Protein AF-A0A8S4A1E3-F1 (afdb_monomer)

Organism: NCBI:txid100452

Mean predicted aligned error: 13.06 Å

Structure (mmCIF, N/CA/C/O backbone):
data_AF-A0A8S4A1E3-F1
#
_entry.id   AF-A0A8S4A1E3-F1
#
loop_
_atom_site.group_PDB
_atom_site.id
_atom_site.type_symbol
_atom_site.label_atom_id
_atom_site.label_alt_id
_atom_site.label_comp_id
_atom_site.label_asym_id
_atom_site.label_entity_id
_atom_site.label_seq_id
_atom_site.pdbx_PDB_ins_code
_atom_site.Cartn_x
_atom_site.Cartn_y
_atom_site.Cartn_z
_atom_site.occupancy
_atom_site.B_iso_or_equiv
_atom_site.auth_seq_id
_atom_site.auth_comp_id
_atom_site.auth_asym_id
_atom_site.auth_atom_id
_atom_site.pdbx_PDB_model_num
ATOM 1 N N . ASN A 1 1 ? -24.330 -6.989 17.579 1.00 27.42 1 ASN A N 1
ATOM 2 C CA . ASN A 1 1 ? -23.248 -6.458 16.716 1.00 27.42 1 ASN A CA 1
ATOM 3 C C . ASN A 1 1 ? -23.816 -5.905 15.418 1.00 27.42 1 ASN A C 1
ATOM 5 O O . ASN A 1 1 ? -23.845 -6.611 14.420 1.00 27.42 1 ASN A O 1
ATOM 9 N N . PHE A 1 2 ? -24.288 -4.657 15.423 1.00 24.02 2 PHE A N 1
ATOM 10 C CA . PHE A 1 2 ? -24.652 -3.972 14.182 1.00 24.02 2 PHE A CA 1
ATOM 11 C C . PHE A 1 2 ? -23.397 -3.309 13.616 1.00 24.02 2 PHE A C 1
ATOM 13 O O . PHE A 1 2 ? -22.822 -2.428 14.246 1.00 24.02 2 PHE A O 1
ATOM 20 N N . THR A 1 3 ? -22.938 -3.750 12.446 1.00 27.70 3 THR A N 1
ATOM 21 C CA . THR A 1 3 ? -21.913 -3.027 11.687 1.00 27.70 3 THR A CA 1
ATOM 22 C C . THR A 1 3 ? -22.625 -2.013 10.808 1.00 27.70 3 THR A C 1
ATOM 24 O O . THR A 1 3 ? -23.015 -2.320 9.685 1.00 27.70 3 THR A O 1
ATOM 27 N N . ILE A 1 4 ? -22.815 -0.799 11.314 1.00 29.09 4 ILE A N 1
ATOM 28 C CA . ILE A 1 4 ? -23.314 0.292 10.482 1.00 29.09 4 ILE A CA 1
ATOM 29 C C . ILE A 1 4 ? -22.094 0.883 9.772 1.00 29.09 4 ILE A C 1
ATOM 31 O O . ILE A 1 4 ? -21.276 1.594 10.353 1.00 29.09 4 ILE A O 1
ATOM 35 N N . SER A 1 5 ? -21.929 0.523 8.502 1.00 27.59 5 SER A N 1
ATOM 36 C CA . SER A 1 5 ? -20.986 1.216 7.628 1.00 27.59 5 SER A CA 1
ATOM 37 C C . SER A 1 5 ? -21.655 2.507 7.178 1.00 27.59 5 SER A C 1
ATOM 39 O O . SER A 1 5 ? -22.486 2.482 6.275 1.00 27.59 5 SER A O 1
ATOM 41 N N . VAL A 1 6 ? -21.323 3.633 7.810 1.00 32.44 6 VAL A N 1
ATOM 42 C CA . VAL A 1 6 ? -21.725 4.942 7.285 1.00 32.44 6 VAL A CA 1
ATOM 43 C C . VAL A 1 6 ? -20.801 5.249 6.115 1.00 32.44 6 VAL A C 1
ATOM 45 O O . VAL A 1 6 ? -19.671 5.708 6.276 1.00 32.44 6 VAL A O 1
ATOM 48 N N . GLN A 1 7 ? -21.271 4.914 4.918 1.00 31.31 7 GLN A N 1
ATOM 49 C CA . GLN A 1 7 ? -20.749 5.481 3.688 1.00 31.31 7 GLN A CA 1
ATOM 50 C C . GLN A 1 7 ? -21.467 6.820 3.530 1.00 31.31 7 GLN A C 1
ATOM 52 O O . GLN A 1 7 ? -22.658 6.850 3.226 1.00 31.31 7 GLN A O 1
ATOM 57 N N . ILE A 1 8 ? -20.783 7.930 3.820 1.00 34.84 8 ILE A N 1
ATOM 58 C CA . ILE A 1 8 ? -21.329 9.258 3.523 1.00 34.84 8 ILE A CA 1
ATOM 59 C C . ILE A 1 8 ? -21.273 9.404 1.999 1.00 34.84 8 ILE A C 1
ATOM 61 O O . ILE A 1 8 ? -20.255 9.782 1.423 1.00 34.84 8 ILE A O 1
ATOM 65 N N . LEU A 1 9 ? -22.354 8.972 1.353 1.00 26.89 9 LEU A N 1
ATOM 66 C CA . LEU A 1 9 ? -22.568 9.021 -0.086 1.00 26.89 9 LEU A CA 1
ATOM 67 C C . LEU A 1 9 ? -23.072 10.422 -0.438 1.00 26.89 9 LEU A C 1
ATOM 69 O O . LEU A 1 9 ? -24.182 10.806 -0.076 1.00 26.89 9 LEU A O 1
ATOM 73 N N . PHE A 1 10 ? -22.247 11.198 -1.136 1.00 34.03 10 PHE A N 1
ATOM 74 C CA . PHE A 1 10 ? -22.613 12.530 -1.605 1.00 34.03 10 PHE A CA 1
ATOM 75 C C . PHE A 1 10 ? -23.310 12.410 -2.964 1.00 34.03 10 PHE A C 1
ATOM 77 O O . PHE A 1 10 ? -22.651 12.335 -3.997 1.00 34.03 10 PHE A O 1
ATOM 84 N N . SER A 1 11 ? -24.645 12.396 -2.970 1.00 22.17 11 SER A N 1
ATOM 85 C CA . SER A 1 11 ? -25.430 12.661 -4.182 1.00 22.17 11 SER A CA 1
ATOM 86 C C . SER A 1 11 ? -25.998 14.078 -4.123 1.00 22.17 11 SER A C 1
ATOM 88 O O . SER A 1 11 ? -26.366 14.565 -3.054 1.00 22.17 11 SER A O 1
ATOM 90 N N . SER A 1 12 ? -26.077 14.751 -5.270 1.00 25.58 12 SER A N 1
ATOM 91 C CA . SER A 1 12 ? -26.712 16.063 -5.440 1.00 25.58 12 SER A CA 1
ATOM 92 C C . SER A 1 12 ? -28.245 15.993 -5.345 1.00 25.58 12 SER A C 1
ATOM 94 O O . SER A 1 12 ? -28.951 16.599 -6.148 1.00 25.58 12 SER A O 1
ATOM 96 N N . CYS A 1 13 ? -28.784 15.233 -4.396 1.00 22.73 13 CYS A N 1
ATOM 97 C CA . CYS A 1 13 ? -30.213 15.147 -4.154 1.00 22.73 13 CYS A CA 1
ATOM 98 C C . CYS A 1 13 ? -30.481 15.088 -2.655 1.00 22.73 13 CYS A C 1
ATOM 100 O O . CYS A 1 13 ? -30.255 14.076 -2.006 1.00 22.73 13 CYS A O 1
ATOM 102 N N . SER A 1 14 ? -31.033 16.196 -2.164 1.00 22.16 14 SER A N 1
ATOM 103 C CA . SER A 1 14 ? -31.790 16.322 -0.923 1.00 22.16 14 SER A CA 1
ATOM 104 C C . SER A 1 14 ? -31.048 16.099 0.401 1.00 22.16 14 SER A C 1
ATOM 106 O O . SER A 1 14 ? -30.493 15.054 0.726 1.00 22.16 14 SER A O 1
ATOM 108 N N . SER A 1 15 ? -31.123 17.139 1.221 1.00 26.92 15 SER A N 1
ATOM 109 C CA . SER A 1 15 ? -30.766 17.192 2.630 1.00 26.92 15 SER A CA 1
ATOM 110 C C . SER A 1 15 ? -31.628 16.241 3.467 1.00 26.92 15 SER A C 1
ATOM 112 O O . SER A 1 15 ? -32.663 16.650 3.989 1.00 26.92 15 SER A O 1
ATOM 114 N N . ARG A 1 16 ? -31.205 14.980 3.602 1.00 22.69 16 ARG A N 1
ATOM 115 C CA . ARG A 1 16 ? -31.491 14.075 4.733 1.00 22.69 16 ARG A CA 1
ATOM 116 C C . ARG A 1 16 ? -30.642 12.813 4.587 1.00 22.69 16 ARG A C 1
ATOM 118 O O . ARG A 1 16 ? -30.539 12.245 3.506 1.00 22.69 16 ARG A O 1
ATOM 125 N N . ILE A 1 17 ? -30.021 12.400 5.689 1.00 30.33 17 ILE A N 1
ATOM 126 C CA . ILE A 1 17 ? -29.153 11.221 5.782 1.00 30.33 17 ILE A CA 1
ATOM 127 C C . ILE A 1 17 ? -29.983 9.978 5.433 1.00 30.33 17 ILE A C 1
ATOM 129 O O . ILE A 1 17 ? -30.798 9.527 6.234 1.00 30.33 17 ILE A O 1
ATOM 133 N N . HIS A 1 18 ? -29.794 9.441 4.227 1.00 23.59 18 HIS A N 1
ATOM 134 C CA . HIS A 1 18 ? -30.368 8.165 3.817 1.00 23.59 18 HIS A CA 1
ATOM 135 C C . HIS A 1 18 ? -29.371 7.037 4.092 1.00 23.59 18 HIS A C 1
ATOM 137 O O . HIS A 1 18 ? -28.288 6.981 3.512 1.00 23.59 18 HIS A O 1
ATOM 143 N N . PHE A 1 19 ? -29.771 6.108 4.960 1.00 30.72 19 PHE A N 1
ATOM 144 C CA . PHE A 1 19 ? -29.176 4.781 5.064 1.00 30.72 19 PHE A CA 1
ATOM 145 C C . PHE A 1 19 ? -29.478 4.030 3.757 1.00 30.72 19 PHE A C 1
ATOM 147 O O . PHE A 1 19 ? -30.645 3.786 3.458 1.00 30.72 19 PHE A O 1
ATOM 154 N N . SER A 1 20 ? -28.468 3.698 2.948 1.00 26.08 20 SER A N 1
ATOM 155 C CA . SER A 1 20 ? -28.677 2.915 1.720 1.00 26.08 20 SER A CA 1
ATOM 156 C C . SER A 1 20 ? -27.515 1.951 1.435 1.00 26.08 20 SER A C 1
ATOM 158 O O . SER A 1 20 ? -26.357 2.333 1.616 1.00 26.08 20 SER A O 1
ATOM 160 N N . PRO A 1 21 ? -27.795 0.712 0.978 1.00 24.50 21 PRO A N 1
ATOM 161 C CA . PRO A 1 21 ? -26.807 -0.324 0.692 1.00 24.50 21 PRO A CA 1
ATOM 162 C C . PRO A 1 21 ? -26.341 -0.332 -0.780 1.00 24.50 21 PRO A C 1
ATOM 164 O O . PRO A 1 21 ? -26.197 -1.405 -1.363 1.00 24.50 21 PRO A O 1
ATOM 167 N N . TYR A 1 22 ? -26.093 0.827 -1.405 1.00 22.89 22 TYR A N 1
ATOM 168 C CA . TYR A 1 22 ? -25.639 0.872 -2.805 1.00 22.89 22 TYR A CA 1
ATOM 169 C C . TYR A 1 22 ? -24.388 1.724 -3.043 1.00 22.89 22 TYR A C 1
ATOM 171 O O . TYR A 1 22 ? -24.246 2.838 -2.544 1.00 22.89 22 TYR A O 1
ATOM 179 N N . LYS A 1 23 ? -23.488 1.133 -3.845 1.00 34.12 23 LYS A N 1
ATOM 180 C CA . LYS A 1 23 ? -22.202 1.652 -4.329 1.00 34.12 23 LYS A CA 1
ATOM 181 C C . LYS A 1 23 ? -22.359 3.052 -4.929 1.00 34.12 23 LYS A C 1
ATOM 183 O O . LYS A 1 23 ? -23.043 3.201 -5.936 1.00 34.12 23 LYS A O 1
ATOM 188 N N . CYS A 1 24 ? -21.638 4.040 -4.402 1.00 29.23 24 CYS A N 1
ATOM 189 C CA . CYS A 1 24 ? -21.330 5.249 -5.164 1.00 29.23 24 CYS A CA 1
ATOM 190 C C . CYS A 1 24 ? -19.894 5.698 -4.880 1.00 29.23 24 CYS A C 1
ATOM 192 O O . CYS A 1 24 ? -19.544 6.110 -3.775 1.00 29.23 24 CYS A O 1
ATOM 194 N N . SER A 1 25 ? -19.055 5.605 -5.909 1.00 34.16 25 SER A N 1
ATOM 195 C CA . SER A 1 25 ? -17.672 6.076 -5.947 1.00 34.16 25 SER A CA 1
ATOM 196 C C . SER A 1 25 ? -17.616 7.581 -6.252 1.00 34.16 25 SER A C 1
ATOM 198 O O . SER A 1 25 ? -17.010 7.998 -7.241 1.00 34.16 25 SER A O 1
ATOM 200 N N . SER A 1 26 ? -18.300 8.415 -5.467 1.00 36.56 26 SER A N 1
ATOM 201 C CA . SER A 1 26 ? -18.438 9.845 -5.773 1.00 36.56 26 SER A CA 1
ATOM 202 C C . SER A 1 26 ? -17.397 10.701 -5.047 1.00 36.56 26 SER A C 1
ATOM 204 O O . SER A 1 26 ? -17.300 10.698 -3.819 1.00 36.56 26 SER A O 1
ATOM 206 N N . ARG A 1 27 ? -16.639 11.462 -5.837 1.00 40.44 27 ARG A N 1
ATOM 207 C CA . ARG A 1 27 ? -15.668 12.481 -5.421 1.00 40.44 27 ARG A CA 1
ATOM 208 C C . ARG A 1 27 ? -16.376 13.778 -4.971 1.00 40.44 27 ARG A C 1
ATOM 210 O O . ARG A 1 27 ? -17.430 14.090 -5.518 1.00 40.44 27 ARG A O 1
ATOM 217 N N . PHE A 1 28 ? -15.814 14.551 -4.028 1.00 41.50 28 PHE A N 1
ATOM 218 C CA . PHE A 1 28 ? -16.469 15.766 -3.483 1.00 41.50 28 PHE A CA 1
ATOM 219 C C . PHE A 1 28 ? -15.877 17.109 -3.963 1.00 41.50 28 PHE A C 1
ATOM 221 O O . PHE A 1 28 ? -14.712 17.169 -4.357 1.00 41.50 28 PHE A O 1
ATOM 228 N N . ARG A 1 29 ? -16.685 18.186 -3.876 1.00 35.22 29 ARG A N 1
ATOM 229 C CA . ARG A 1 29 ? -16.299 19.606 -4.064 1.00 35.22 29 ARG A CA 1
ATOM 230 C C . ARG A 1 29 ? -16.177 20.325 -2.711 1.00 35.22 29 ARG A C 1
ATOM 232 O O . ARG A 1 29 ? -17.016 20.141 -1.832 1.00 35.22 29 ARG A O 1
ATOM 239 N N . ILE A 1 30 ? -15.140 21.149 -2.561 1.00 44.16 30 ILE A N 1
ATOM 240 C CA . ILE A 1 30 ? -14.823 21.909 -1.341 1.00 44.16 30 ILE A CA 1
ATOM 241 C C . ILE A 1 30 ? -15.705 23.149 -1.240 1.00 44.16 30 ILE A C 1
ATOM 243 O O . ILE A 1 30 ? -15.436 24.123 -1.934 1.00 44.16 30 ILE A O 1
ATOM 247 N N . THR A 1 31 ? -16.708 23.137 -0.358 1.00 37.47 31 THR A N 1
ATOM 248 C CA . THR A 1 31 ? -17.440 24.369 0.011 1.00 37.47 31 THR A CA 1
ATOM 249 C C . THR A 1 31 ? -18.177 24.328 1.364 1.00 37.47 31 THR A C 1
ATOM 251 O O . THR A 1 31 ? -18.753 25.347 1.735 1.00 37.47 31 THR A O 1
ATOM 254 N N . LYS A 1 32 ? -18.232 23.208 2.115 1.00 43.59 32 LYS A N 1
ATOM 255 C CA . LYS A 1 32 ? -19.063 23.115 3.342 1.00 43.59 32 LYS A CA 1
ATOM 256 C C . LYS A 1 32 ? -18.473 22.199 4.420 1.00 43.59 32 LYS A C 1
ATOM 258 O O . LYS A 1 32 ? -18.015 21.104 4.108 1.00 43.59 32 LYS A O 1
ATOM 263 N N . SER A 1 33 ? -18.569 22.626 5.681 1.00 41.41 33 SER A N 1
ATOM 264 C CA . SER A 1 33 ? -18.376 21.767 6.857 1.00 41.41 33 SER A CA 1
ATOM 265 C C . SER A 1 33 ? -19.503 20.735 6.932 1.00 41.41 33 SER A C 1
ATOM 267 O O . SER A 1 33 ? -20.676 21.086 6.785 1.00 41.41 33 SER A O 1
ATOM 269 N N . ILE A 1 34 ? -19.155 19.463 7.120 1.00 51.00 34 ILE A N 1
ATOM 270 C CA . ILE A 1 34 ? -20.110 18.348 7.144 1.00 51.00 34 ILE A CA 1
ATOM 271 C C . ILE A 1 34 ? -20.117 17.738 8.542 1.00 51.00 34 ILE A C 1
ATOM 273 O O . ILE A 1 34 ? -19.069 17.339 9.043 1.00 51.00 34 ILE A O 1
ATOM 277 N N . TYR A 1 35 ? -21.304 17.631 9.133 1.00 44.41 35 TYR A N 1
ATOM 278 C CA . TYR A 1 35 ? -21.521 17.050 10.456 1.00 44.41 35 TYR A CA 1
ATOM 279 C C . TYR A 1 35 ? -22.066 15.627 10.317 1.00 44.41 35 TYR A C 1
ATOM 281 O O . TYR A 1 35 ? -22.939 15.356 9.490 1.00 44.41 35 TYR A O 1
ATOM 289 N N . SER A 1 36 ? -21.543 14.697 11.107 1.00 53.25 36 SER A N 1
ATOM 290 C CA . SER A 1 36 ? -22.040 13.327 11.213 1.00 53.25 36 SER A CA 1
ATOM 291 C C . SER A 1 36 ? -22.105 12.921 12.676 1.00 53.25 36 SER A C 1
ATOM 293 O O . SER A 1 36 ? -21.131 13.057 13.411 1.00 53.25 36 SER A O 1
ATOM 295 N N . TYR A 1 37 ? -23.263 12.416 13.085 1.00 51.00 37 TYR A N 1
ATOM 296 C CA . TYR A 1 37 ? -23.556 12.076 14.472 1.00 51.00 37 TYR A CA 1
ATOM 297 C C . TYR A 1 37 ? -23.567 10.560 14.634 1.00 51.00 37 TYR A C 1
ATOM 299 O O . TYR A 1 37 ? -24.216 9.852 13.862 1.00 51.00 37 TYR A O 1
ATOM 307 N N . ILE A 1 38 ? -22.849 10.067 15.639 1.00 53.19 38 ILE A N 1
ATOM 308 C CA . ILE A 1 38 ? -22.851 8.665 16.042 1.00 53.19 38 ILE A CA 1
ATOM 309 C C . ILE A 1 38 ? -23.305 8.622 17.496 1.00 53.19 38 ILE A C 1
ATOM 311 O O . ILE A 1 38 ? -22.541 8.881 18.419 1.00 53.19 38 ILE A O 1
ATOM 315 N N . GLY A 1 39 ? -24.574 8.295 17.685 1.00 42.81 39 GLY A N 1
ATOM 316 C CA . GLY A 1 39 ? -25.196 8.145 18.991 1.00 42.81 39 GLY A CA 1
ATOM 317 C C . GLY A 1 39 ? -26.628 7.676 18.800 1.00 42.81 39 GLY A C 1
ATOM 318 O O . GLY A 1 39 ? -27.236 7.933 17.758 1.00 42.81 39 GLY A O 1
ATOM 319 N N . ASN A 1 40 ? -2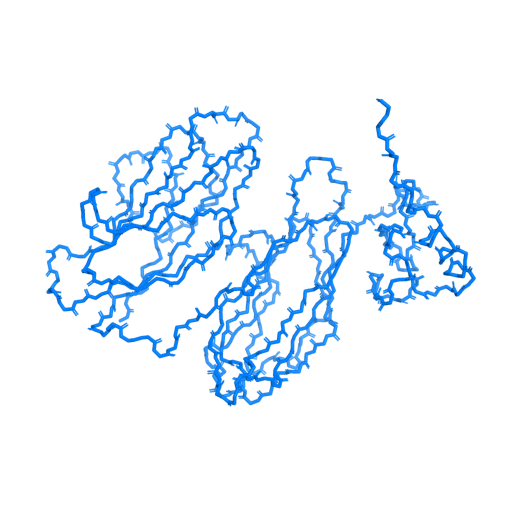7.161 6.954 19.778 1.00 44.72 40 ASN A N 1
ATOM 320 C CA . ASN A 1 40 ? -28.594 6.726 19.844 1.00 44.72 40 ASN A CA 1
ATOM 321 C C . ASN A 1 40 ? -29.139 7.590 20.986 1.00 44.72 40 ASN A C 1
ATOM 323 O O . ASN A 1 40 ? -28.797 7.310 22.132 1.00 44.72 40 ASN A O 1
ATOM 327 N N . PRO A 1 41 ? -29.986 8.599 20.710 1.00 43.97 41 PRO A N 1
ATOM 328 C CA . PRO A 1 41 ? -30.568 9.436 21.760 1.00 43.97 41 PRO A CA 1
ATOM 329 C C . PRO A 1 41 ? -31.477 8.654 22.726 1.00 43.97 41 PRO A C 1
ATOM 331 O O . PRO A 1 41 ? -31.867 9.194 23.753 1.00 43.97 41 PRO A O 1
ATOM 334 N N . ASN A 1 42 ? -31.804 7.392 22.413 1.00 39.91 42 ASN A N 1
ATOM 335 C CA . ASN A 1 42 ? -32.687 6.527 23.198 1.00 39.91 42 ASN A CA 1
ATOM 336 C C . ASN A 1 42 ? -31.970 5.342 23.878 1.00 39.91 42 ASN A C 1
ATOM 338 O O . ASN A 1 42 ? -32.651 4.467 24.413 1.00 39.91 42 ASN A O 1
ATOM 342 N N . ILE A 1 43 ? -30.634 5.243 23.824 1.00 44.81 43 ILE A N 1
ATOM 343 C CA . ILE A 1 43 ? -29.893 4.147 24.477 1.00 44.81 43 ILE A CA 1
ATOM 344 C C . ILE A 1 43 ? -29.140 4.685 25.693 1.00 44.81 43 ILE A C 1
ATOM 346 O O . ILE A 1 43 ? -28.410 5.662 25.602 1.00 44.81 43 ILE A O 1
ATOM 350 N N . VAL A 1 44 ? -29.366 3.988 26.806 1.00 44.16 44 VAL A N 1
ATOM 351 C CA . VAL A 1 44 ? -28.826 4.160 28.160 1.00 44.16 44 VAL A CA 1
ATOM 352 C C . VAL A 1 44 ? -27.378 4.678 28.189 1.00 44.16 44 VAL A C 1
ATOM 354 O O . VAL A 1 44 ? -26.531 4.213 27.421 1.00 44.16 44 VAL A O 1
ATOM 357 N N . ASP A 1 45 ? -27.100 5.554 29.163 1.00 51.03 45 ASP A N 1
ATOM 358 C CA . ASP A 1 45 ? -25.801 6.146 29.555 1.00 51.03 45 ASP A CA 1
ATOM 359 C C . ASP A 1 45 ? -24.638 5.151 29.776 1.00 51.03 45 ASP A C 1
ATOM 361 O O . ASP A 1 45 ? -23.527 5.548 30.111 1.00 51.03 45 ASP A O 1
ATOM 365 N N . THR A 1 46 ? -24.862 3.851 29.587 1.00 52.97 46 THR A N 1
ATOM 366 C CA . THR A 1 46 ? -23.884 2.770 29.772 1.00 52.97 46 THR A CA 1
ATOM 367 C C . THR A 1 46 ? -23.250 2.284 28.468 1.00 52.97 46 THR A C 1
ATOM 369 O O . THR A 1 46 ? -22.544 1.277 28.472 1.00 52.97 46 THR A O 1
ATOM 372 N N . THR A 1 47 ? -23.514 2.941 27.334 1.00 54.91 47 THR A N 1
ATOM 373 C CA . THR A 1 47 ? -22.926 2.559 26.041 1.00 54.91 47 THR A CA 1
ATOM 374 C C . THR A 1 47 ? -21.899 3.575 25.564 1.00 54.91 47 THR A C 1
ATOM 376 O O . THR A 1 47 ? -22.140 4.772 25.597 1.00 54.91 47 THR A O 1
ATOM 379 N N . HIS A 1 48 ? -20.759 3.085 25.083 1.00 61.34 48 HIS A N 1
ATOM 380 C CA . HIS A 1 48 ? -19.627 3.863 24.597 1.00 61.34 48 HIS A CA 1
ATOM 381 C C . HIS A 1 48 ? -19.375 3.530 23.118 1.00 61.34 48 HIS A C 1
ATOM 383 O O . HIS A 1 48 ? -19.156 2.365 22.770 1.00 61.34 48 HIS A O 1
ATOM 389 N N . PRO A 1 49 ? -19.414 4.501 22.194 1.00 59.56 49 PRO A N 1
ATOM 390 C CA . PRO A 1 49 ? -19.056 4.260 20.806 1.00 59.56 49 PRO A CA 1
ATOM 391 C C . PRO A 1 49 ? -17.529 4.163 20.625 1.00 59.56 49 PRO A C 1
ATOM 393 O O . PRO A 1 49 ? -16.756 5.035 21.020 1.00 59.56 49 PRO A O 1
ATOM 396 N N . ARG A 1 50 ? -17.087 3.087 19.969 1.00 65.12 50 ARG A N 1
ATOM 397 C CA . ARG A 1 50 ? -15.731 2.901 19.434 1.00 65.12 50 ARG A CA 1
ATOM 398 C C . ARG A 1 50 ? -15.730 3.254 17.961 1.00 65.12 50 ARG A C 1
ATOM 400 O O . ARG A 1 50 ? -16.596 2.776 17.231 1.00 65.12 50 ARG A O 1
ATOM 407 N N . VAL A 1 51 ? -14.744 4.016 17.500 1.00 60.06 51 VAL A N 1
ATOM 408 C CA . VAL A 1 51 ? -14.608 4.400 16.089 1.00 60.06 51 VAL A CA 1
ATOM 409 C C . VAL A 1 51 ? -13.229 4.021 15.572 1.00 60.06 51 VAL A C 1
ATOM 411 O O . VAL A 1 51 ? -12.206 4.396 16.137 1.00 60.06 51 VAL A O 1
ATOM 414 N N . ALA A 1 52 ? -13.214 3.300 14.455 1.00 55.44 52 ALA A N 1
ATOM 415 C CA . ALA A 1 52 ? -12.023 3.052 13.660 1.00 55.44 52 ALA A CA 1
ATOM 416 C C . ALA A 1 52 ? -12.179 3.763 12.314 1.00 55.44 52 ALA A C 1
ATOM 418 O O . ALA A 1 52 ? -13.031 3.403 11.489 1.00 55.44 52 ALA A O 1
ATOM 419 N N . VAL A 1 53 ? -11.349 4.779 12.086 1.00 56.69 53 VAL A N 1
ATOM 420 C CA . VAL A 1 53 ? -11.359 5.545 10.838 1.00 56.69 53 VAL A CA 1
ATOM 421 C C . VAL A 1 53 ? -10.419 4.874 9.835 1.00 56.69 53 VAL A C 1
ATOM 423 O O . VAL A 1 53 ? -9.281 4.504 10.143 1.00 56.69 53 VAL A O 1
ATOM 426 N N . THR A 1 54 ? -10.908 4.644 8.618 1.00 58.69 54 THR A N 1
ATOM 427 C CA . THR A 1 54 ? -10.065 4.193 7.502 1.00 58.69 54 THR A CA 1
ATOM 428 C C . THR A 1 54 ? -9.419 5.406 6.837 1.00 58.69 54 THR A C 1
ATOM 430 O O . THR A 1 54 ? -9.996 6.495 6.878 1.00 58.69 54 THR A O 1
ATOM 433 N N . PRO A 1 55 ? -8.219 5.253 6.256 1.00 51.94 55 PRO A N 1
ATOM 434 C CA . PRO A 1 55 ? -7.497 6.400 5.742 1.00 51.94 55 PRO A CA 1
ATOM 435 C C . PRO A 1 55 ? -8.263 7.003 4.568 1.00 51.94 55 PRO A C 1
ATOM 437 O O . PRO A 1 55 ? -8.804 6.286 3.723 1.00 51.94 55 PRO A O 1
ATOM 440 N N . TRP A 1 56 ? -8.299 8.329 4.533 1.00 54.72 56 TRP A N 1
ATOM 441 C CA . TRP A 1 56 ? -8.882 9.095 3.441 1.00 54.72 56 TRP A CA 1
ATOM 442 C C . TRP A 1 56 ? -7.815 9.660 2.508 1.00 54.72 56 TRP A C 1
ATOM 444 O O . TRP A 1 56 ? -6.662 9.882 2.887 1.00 54.72 56 TRP A O 1
ATOM 454 N N . VAL A 1 57 ? -8.203 9.913 1.262 1.00 44.25 57 VAL A N 1
ATOM 455 C CA . VAL A 1 57 ? -7.319 10.521 0.265 1.00 44.25 57 VAL A CA 1
ATOM 456 C C . VAL A 1 57 ? -7.705 11.987 0.100 1.00 44.25 57 VAL A C 1
ATOM 458 O O . VAL A 1 57 ? -8.568 12.343 -0.696 1.00 44.25 57 VAL A O 1
ATOM 461 N N . ALA A 1 58 ? -7.009 12.857 0.829 1.00 39.66 58 ALA A N 1
ATOM 462 C CA . ALA A 1 58 ? -6.987 14.281 0.528 1.00 39.66 58 ALA A CA 1
ATOM 463 C C . ALA A 1 58 ? -6.107 14.515 -0.714 1.00 39.66 58 ALA A C 1
ATOM 465 O O . ALA A 1 58 ? -4.891 14.319 -0.661 1.00 39.66 58 ALA A O 1
ATOM 466 N N . ALA A 1 59 ? -6.708 14.899 -1.841 1.00 36.19 59 ALA A N 1
ATOM 467 C CA . ALA A 1 59 ? -5.968 15.406 -2.996 1.00 36.19 59 ALA A CA 1
ATOM 468 C C . ALA A 1 59 ? -5.511 16.861 -2.746 1.00 36.19 59 ALA A C 1
ATOM 470 O O . ALA A 1 59 ? -6.279 17.658 -2.213 1.00 36.19 59 ALA A O 1
ATOM 471 N N . GLY A 1 60 ? -4.280 17.211 -3.135 1.00 43.59 60 GLY A N 1
ATOM 472 C CA . GLY A 1 60 ? -3.849 18.606 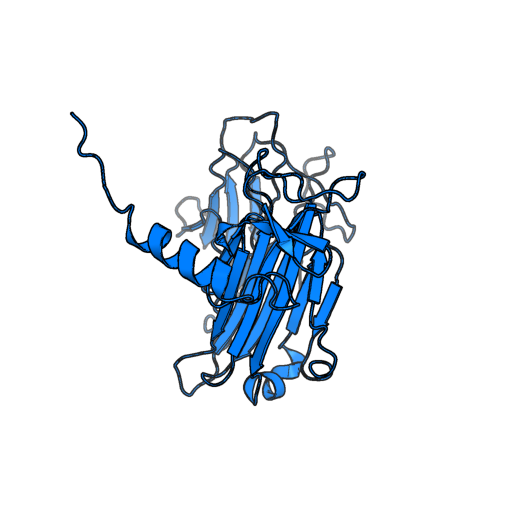-3.334 1.00 43.59 60 GLY A CA 1
ATOM 473 C C . GLY A 1 60 ? -3.672 19.502 -2.095 1.00 43.59 60 GLY A C 1
ATOM 474 O O . GLY A 1 60 ? -3.575 19.032 -0.965 1.00 43.59 60 GLY A O 1
ATOM 475 N N . GLN A 1 61 ? -3.596 20.814 -2.342 1.00 40.88 61 GLN A N 1
ATOM 476 C CA . GLN A 1 61 ? -3.237 21.934 -1.445 1.00 40.88 61 GLN A CA 1
ATOM 477 C C . GLN A 1 61 ? -4.254 22.275 -0.331 1.00 40.88 61 GLN A C 1
ATOM 479 O O . GLN A 1 61 ? -4.165 23.338 0.281 1.00 40.88 61 GLN A O 1
ATOM 484 N N . VAL A 1 62 ? -5.235 21.409 -0.063 1.00 48.88 62 VAL A N 1
ATOM 485 C CA . VAL A 1 62 ? -6.355 21.725 0.839 1.00 48.88 62 VAL A CA 1
ATOM 486 C C . VAL A 1 62 ? -6.214 20.994 2.175 1.00 48.88 62 VAL A C 1
ATOM 488 O O . VAL A 1 62 ? -6.003 19.776 2.231 1.00 48.88 62 VAL A O 1
ATOM 491 N N . SER A 1 63 ? -6.314 21.765 3.260 1.00 53.81 63 SER A N 1
ATOM 492 C CA . SER A 1 63 ? -6.231 21.330 4.656 1.00 53.81 63 SER A CA 1
ATOM 493 C C . SER A 1 63 ? -7.543 20.681 5.110 1.00 53.81 63 SER A C 1
ATOM 495 O O . SER A 1 63 ? -8.315 21.246 5.879 1.00 53.81 63 SER A O 1
ATOM 497 N N . LEU A 1 64 ? -7.807 19.472 4.613 1.00 59.06 64 LEU A N 1
ATOM 498 C CA . LEU A 1 64 ? -8.882 18.622 5.127 1.00 59.06 64 LEU A CA 1
ATOM 499 C C . LEU A 1 64 ? -8.572 18.216 6.570 1.00 59.06 64 LEU A C 1
ATOM 501 O O . LEU A 1 64 ? -7.554 17.566 6.818 1.00 59.06 64 LEU A O 1
ATOM 505 N N . LYS A 1 65 ? -9.453 18.592 7.501 1.00 70.25 65 LYS A N 1
ATOM 506 C CA . LYS A 1 65 ? -9.360 18.240 8.925 1.00 70.25 65 LYS A CA 1
ATOM 507 C C . LYS A 1 65 ? -10.611 17.474 9.348 1.00 70.25 65 LYS A C 1
ATOM 509 O O . LYS A 1 65 ? -11.721 17.891 9.008 1.00 70.25 65 LYS A O 1
ATOM 514 N N . LEU A 1 66 ? -10.439 16.358 10.064 1.00 71.12 66 LEU A N 1
ATOM 515 C CA . LEU A 1 66 ? -11.547 15.685 10.755 1.00 71.12 66 LEU A CA 1
ATOM 516 C C . LEU A 1 66 ? -11.487 16.087 12.216 1.00 71.12 66 LEU A C 1
ATOM 518 O O . LEU A 1 66 ? -10.493 15.809 12.875 1.00 71.12 66 LEU A O 1
ATOM 522 N N . HIS A 1 67 ? -12.541 16.679 12.739 1.00 75.69 67 HIS A N 1
ATOM 523 C CA . HIS A 1 67 ? -12.685 16.852 14.173 1.00 75.69 67 HIS A CA 1
ATOM 524 C C . HIS A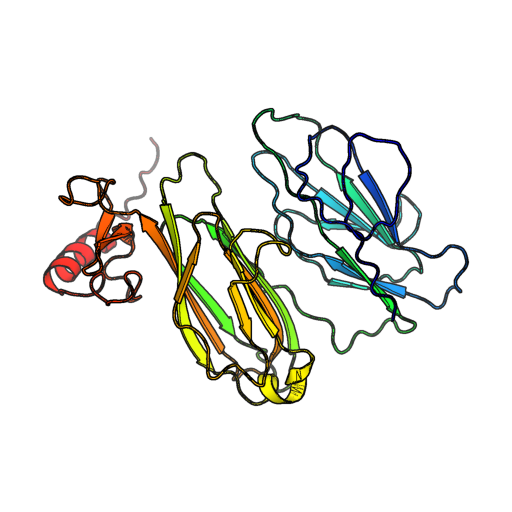 1 67 ? -13.572 15.729 14.702 1.00 75.69 67 HIS A C 1
ATOM 526 O O . HIS A 1 67 ? -14.638 15.458 14.148 1.00 75.69 67 HIS A O 1
ATOM 532 N N . VAL A 1 68 ? -13.106 15.043 15.739 1.00 77.06 68 VAL A N 1
ATOM 533 C CA . VAL A 1 68 ? -13.855 13.997 16.436 1.00 77.06 68 VAL A CA 1
ATOM 534 C C . VAL A 1 68 ? -14.136 14.499 17.841 1.00 77.06 68 VAL A C 1
ATOM 536 O O . VAL A 1 68 ? -13.204 14.582 18.633 1.00 77.06 68 VAL A O 1
ATOM 539 N N . TYR A 1 69 ? -15.384 14.850 18.130 1.00 78.06 69 TYR A N 1
ATOM 540 C CA . TYR A 1 69 ? -15.846 15.338 19.428 1.00 78.06 69 TYR A CA 1
ATOM 541 C C . TYR A 1 69 ? -16.467 14.195 20.230 1.00 78.06 69 TYR A C 1
ATOM 543 O O . TYR A 1 69 ? -17.302 13.453 19.708 1.00 78.06 69 TYR A O 1
ATOM 551 N N . ASP A 1 70 ? -16.066 14.075 21.491 1.00 79.81 70 ASP A N 1
ATOM 552 C CA . ASP A 1 70 ? -16.594 13.127 22.474 1.00 79.81 70 ASP A CA 1
ATOM 553 C C . ASP A 1 70 ? -17.684 13.817 23.314 1.00 79.81 70 ASP A C 1
ATOM 555 O O . ASP A 1 70 ? -17.422 14.549 24.273 1.00 79.81 70 ASP A O 1
ATOM 559 N N . GLY A 1 71 ? -18.931 13.665 22.867 1.00 71.75 71 GLY A N 1
ATOM 560 C CA . GLY A 1 71 ? -20.115 14.364 23.363 1.00 71.75 71 GLY A CA 1
ATOM 561 C C . GLY A 1 71 ? -20.761 15.299 22.331 1.00 71.75 71 GLY A C 1
ATOM 562 O O . GLY A 1 71 ? -20.278 15.480 21.217 1.00 71.75 71 GLY A O 1
ATOM 563 N N . PHE A 1 72 ? -21.915 15.862 22.700 1.00 67.62 72 PHE A N 1
ATOM 564 C CA . PHE A 1 72 ? -22.787 16.628 21.795 1.00 67.62 72 PHE A CA 1
ATOM 565 C C . PHE A 1 72 ? -22.454 18.133 21.718 1.00 67.62 72 PHE A C 1
ATOM 567 O O . PHE A 1 72 ? -23.020 18.842 20.891 1.00 67.62 72 PHE A O 1
ATOM 574 N N . SER A 1 73 ? -21.576 18.639 22.587 1.00 68.38 73 SER A N 1
ATOM 575 C CA . SER A 1 73 ? -21.275 20.072 22.703 1.00 68.38 73 SER A CA 1
ATOM 576 C C . SER A 1 73 ? -20.074 20.472 21.846 1.00 68.38 73 SER A C 1
ATOM 578 O O . SER A 1 73 ? -19.120 19.711 21.727 1.00 68.38 73 SER A O 1
ATOM 580 N N . ASP A 1 74 ? -20.050 21.705 21.337 1.00 64.25 74 ASP A N 1
ATOM 581 C CA . ASP A 1 74 ? -18.867 22.262 20.660 1.00 64.25 74 ASP A CA 1
ATOM 582 C C . ASP A 1 74 ? -17.650 22.391 21.603 1.00 64.25 74 ASP A C 1
ATOM 584 O O . ASP A 1 74 ? -16.505 22.385 21.151 1.00 64.25 74 ASP A O 1
ATOM 588 N N . ASN A 1 75 ? -17.887 22.441 22.921 1.00 74.50 75 ASN A N 1
ATOM 589 C CA . ASN A 1 75 ? -16.844 22.430 23.956 1.00 74.50 75 ASN A CA 1
ATOM 590 C C . ASN A 1 75 ? -16.441 21.015 24.399 1.00 74.50 75 ASN A C 1
ATOM 592 O O . ASN A 1 75 ? -15.624 20.869 25.311 1.00 74.50 75 ASN A O 1
ATOM 596 N N . SER A 1 76 ? -17.022 19.971 23.805 1.00 76.44 76 SER A N 1
ATOM 597 C CA . SER A 1 76 ? -16.636 18.597 24.107 1.00 76.44 76 SER A CA 1
ATOM 598 C C . SER A 1 76 ? -15.154 18.357 23.793 1.00 76.44 76 SER A C 1
ATOM 600 O O . SER A 1 76 ? -14.622 18.929 22.830 1.00 76.44 76 SER A O 1
ATOM 602 N N . PRO A 1 77 ? -14.472 17.496 24.574 1.00 80.38 77 PRO A N 1
ATOM 603 C CA . PRO A 1 77 ? -13.111 17.092 24.263 1.00 80.38 77 PRO A CA 1
ATOM 604 C C . PRO A 1 77 ? -13.071 16.528 22.845 1.00 80.38 77 PRO A C 1
ATOM 606 O O . PRO A 1 77 ? -13.895 15.693 22.467 1.00 80.38 77 PRO A O 1
ATOM 609 N N . HIS A 1 78 ? -12.141 17.030 22.037 1.00 78.62 78 HIS A N 1
ATOM 610 C CA . HIS A 1 78 ? -12.077 16.679 20.630 1.00 78.62 78 HIS A CA 1
ATOM 611 C C . HIS A 1 78 ? -10.655 16.410 20.169 1.00 78.62 78 HIS A C 1
ATOM 613 O O . HIS A 1 78 ? -9.689 17.002 20.645 1.00 78.62 78 HIS A O 1
ATOM 619 N N . THR A 1 79 ? -10.541 15.515 19.196 1.00 80.06 79 THR A N 1
ATOM 620 C CA . THR A 1 79 ? -9.287 15.228 18.504 1.00 80.06 79 THR A CA 1
ATOM 621 C C . THR A 1 79 ? -9.386 15.740 17.078 1.00 80.06 79 THR A C 1
ATOM 623 O O . THR A 1 79 ? -10.326 15.404 16.356 1.00 80.06 79 THR A O 1
ATOM 626 N N . THR A 1 80 ? -8.408 16.542 16.662 1.00 76.38 80 THR A N 1
ATOM 627 C CA . THR A 1 80 ? -8.288 16.970 15.268 1.00 76.38 80 THR A CA 1
ATOM 628 C C . THR A 1 80 ? -7.346 16.029 14.541 1.00 76.38 80 THR A C 1
ATOM 630 O O . THR A 1 80 ? -6.183 15.892 14.907 1.00 76.38 80 THR A O 1
ATOM 633 N N . LEU A 1 81 ? -7.859 15.377 13.508 1.00 71.12 81 LEU A N 1
ATOM 634 C CA . LEU A 1 81 ? -7.106 14.476 12.661 1.00 71.12 81 LEU A CA 1
ATOM 635 C C . LEU A 1 81 ? -6.661 15.205 11.418 1.00 71.12 81 LEU A C 1
ATOM 637 O O . LEU A 1 81 ? -7.463 15.755 10.652 1.00 71.12 81 LEU A O 1
ATOM 641 N N . GLU A 1 82 ? -5.359 15.137 11.223 1.00 65.94 82 GLU A N 1
ATOM 642 C CA . GLU A 1 82 ? -4.701 15.623 10.035 1.00 65.94 82 GLU A CA 1
ATOM 643 C C . GLU A 1 82 ? -4.438 14.465 9.070 1.00 65.94 82 GLU A C 1
ATOM 645 O O . GLU A 1 82 ? -4.772 13.298 9.312 1.00 65.94 82 GLU A O 1
ATOM 650 N N . ARG A 1 83 ? -3.897 14.809 7.906 1.00 63.25 83 ARG A N 1
ATOM 651 C CA . ARG A 1 83 ? -3.755 13.901 6.771 1.00 63.25 83 ARG A CA 1
ATOM 652 C C . ARG A 1 83 ? -3.035 12.600 7.170 1.00 63.25 83 ARG A C 1
ATOM 654 O O . ARG A 1 83 ? -2.059 12.633 7.902 1.00 63.25 83 ARG A O 1
ATOM 661 N N . TYR A 1 84 ? -3.521 11.470 6.649 1.00 60.69 84 TYR A N 1
ATOM 662 C CA . TYR A 1 84 ? -2.956 10.116 6.824 1.00 60.69 84 TYR A CA 1
ATOM 663 C C . TYR A 1 84 ? -3.030 9.506 8.225 1.00 60.69 84 TYR A C 1
ATOM 665 O O . TYR A 1 84 ? -2.792 8.309 8.363 1.00 60.69 84 TYR A O 1
ATOM 673 N N . THR A 1 85 ? -3.455 10.260 9.239 1.00 66.00 85 THR A N 1
ATOM 674 C CA . THR A 1 85 ? -3.682 9.687 10.566 1.00 66.00 85 THR A CA 1
ATOM 675 C C . THR A 1 85 ? -4.945 8.828 10.581 1.00 66.00 85 THR A C 1
ATOM 677 O O . THR A 1 85 ? -5.979 9.161 9.992 1.00 66.00 85 THR A O 1
ATOM 680 N N . ARG A 1 86 ? -4.855 7.679 11.250 1.00 72.06 86 ARG A N 1
ATOM 681 C CA . ARG A 1 86 ? -5.962 6.737 11.415 1.00 72.06 86 ARG A CA 1
ATOM 682 C C . ARG A 1 86 ? -6.188 6.466 12.889 1.00 72.06 86 ARG A C 1
ATOM 684 O O . ARG A 1 86 ? -5.681 5.472 13.401 1.00 72.06 86 ARG A O 1
ATOM 691 N N . PRO A 1 87 ? -6.925 7.312 13.604 1.00 74.69 87 PRO A N 1
ATOM 692 C CA . PRO A 1 87 ? -7.137 7.055 15.006 1.00 74.69 87 PRO A CA 1
ATOM 693 C C . PRO A 1 87 ? -8.120 5.900 15.187 1.00 74.69 87 PRO A C 1
ATOM 695 O O . PRO A 1 87 ? -9.039 5.654 14.392 1.00 74.69 87 PRO A O 1
ATOM 698 N N . VAL A 1 88 ? -7.916 5.224 16.300 1.00 77.88 88 VAL A N 1
ATOM 699 C CA . VAL A 1 88 ? -8.814 4.225 16.847 1.00 77.88 88 VAL A CA 1
ATOM 700 C C . VAL A 1 88 ? -9.241 4.786 18.195 1.00 77.88 88 VAL A C 1
ATOM 702 O O . VAL A 1 88 ? -8.407 4.879 19.091 1.00 77.88 88 VAL A O 1
ATOM 705 N N . ILE A 1 89 ? -10.484 5.254 18.310 1.00 77.62 89 ILE A N 1
ATOM 706 C CA . ILE A 1 89 ? -10.969 6.057 19.447 1.00 77.62 89 ILE A CA 1
ATOM 707 C C . ILE A 1 89 ? -12.031 5.268 20.207 1.00 77.62 89 ILE A C 1
ATOM 709 O O . ILE A 1 89 ? -12.876 4.610 19.594 1.00 77.62 89 ILE A O 1
ATOM 713 N N . VAL A 1 90 ? -11.989 5.355 21.535 1.00 78.69 90 VAL A N 1
ATOM 714 C CA . VAL A 1 90 ? -13.080 4.947 22.425 1.00 78.69 90 VAL A CA 1
ATOM 715 C C . VAL A 1 90 ? -13.610 6.209 23.079 1.00 78.69 90 VAL A C 1
ATOM 717 O O . VAL A 1 90 ? -12.840 6.951 23.679 1.00 78.69 90 VAL A O 1
ATOM 720 N N . SER A 1 91 ? -14.900 6.459 22.903 1.00 76.56 91 SER A N 1
ATOM 721 C CA . SER A 1 91 ? -15.597 7.583 23.515 1.00 76.56 91 SER A CA 1
ATOM 722 C C . SER A 1 91 ? -15.828 7.335 24.998 1.00 76.56 91 SER A C 1
ATOM 724 O O . SER A 1 91 ? -16.240 6.240 25.386 1.00 76.56 91 SER A O 1
ATOM 726 N N . HIS A 1 92 ? -15.618 8.357 25.814 1.00 77.25 92 HIS A N 1
ATOM 727 C CA . HIS A 1 92 ? -16.007 8.363 27.218 1.00 77.25 92 HIS A CA 1
ATOM 728 C C . HIS A 1 92 ? -17.501 8.688 27.365 1.00 77.25 92 HIS A C 1
ATOM 730 O O . HIS A 1 92 ? -18.139 8.204 28.299 1.00 77.25 92 HIS A O 1
ATOM 736 N N . SER A 1 93 ? -18.077 9.441 26.420 1.00 70.25 93 SER A N 1
ATOM 737 C CA . SER A 1 93 ? -19.513 9.717 26.318 1.00 70.25 93 SER A CA 1
ATOM 738 C C . SER A 1 93 ? -20.272 8.602 25.586 1.00 70.25 93 SER A C 1
ATOM 740 O O . SER A 1 93 ? -19.662 7.730 24.965 1.00 70.25 93 SER A O 1
ATOM 742 N N . SER A 1 94 ? -21.605 8.669 25.601 1.00 68.50 94 SER A N 1
ATOM 743 C CA . SER A 1 94 ? -22.515 7.848 24.790 1.00 68.50 94 SER A CA 1
ATOM 744 C C . SER A 1 94 ? -22.684 8.345 23.350 1.00 68.50 94 SER A C 1
ATOM 746 O O . SER A 1 94 ? -23.321 7.685 22.525 1.00 68.50 94 SER A O 1
ATOM 748 N N . THR A 1 95 ? -22.089 9.497 23.023 1.00 66.44 95 THR A N 1
ATOM 749 C CA . THR A 1 95 ? -22.211 10.146 21.713 1.00 66.44 95 THR A CA 1
ATOM 750 C C . THR A 1 95 ? -20.852 10.602 21.183 1.00 66.44 95 THR A C 1
ATOM 752 O O . THR A 1 95 ? -20.087 11.238 21.896 1.00 66.44 95 THR A O 1
ATOM 755 N N . LEU A 1 96 ? -20.589 10.345 19.899 1.00 68.94 96 LEU A N 1
ATOM 756 C CA . LEU A 1 96 ? -19.462 10.897 19.143 1.00 68.94 96 LEU A CA 1
ATOM 757 C C . LEU A 1 96 ? -19.969 11.746 17.976 1.00 68.94 96 LEU A C 1
ATOM 759 O O . LEU A 1 96 ? -20.860 11.327 17.229 1.00 68.94 96 LEU A O 1
ATOM 763 N N . VAL A 1 97 ? -19.350 12.904 17.761 1.00 72.00 97 VAL A N 1
ATOM 764 C CA . VAL A 1 97 ? -19.636 13.779 16.617 1.00 72.00 97 VAL A CA 1
ATOM 765 C C . VAL A 1 97 ? -18.394 13.900 15.742 1.00 72.00 97 VAL A C 1
ATOM 767 O O . VAL A 1 97 ? -17.308 14.239 16.199 1.00 72.00 97 VAL A O 1
ATOM 770 N N . LEU A 1 98 ? -18.556 13.609 14.455 1.00 72.31 98 LEU A N 1
ATOM 771 C CA . LEU A 1 98 ? -17.518 13.710 13.434 1.00 72.31 98 LEU A CA 1
ATOM 772 C C . LEU A 1 98 ? -17.812 14.923 12.555 1.00 72.31 98 LEU A C 1
ATOM 774 O O . LEU A 1 98 ? -18.856 14.980 11.905 1.00 72.31 98 LEU A O 1
ATOM 778 N N . VAL A 1 99 ? -16.881 15.871 12.505 1.00 72.31 99 VAL A N 1
ATOM 779 C CA . VAL A 1 99 ? -16.997 17.084 11.692 1.00 72.31 99 VAL A CA 1
ATOM 780 C C . VAL A 1 99 ? -15.872 17.117 10.672 1.00 72.31 99 VAL A C 1
ATOM 782 O O . VAL A 1 99 ? -14.698 17.219 11.022 1.00 72.31 99 VAL A O 1
ATOM 785 N N . LEU A 1 100 ? -16.227 17.027 9.393 1.00 71.81 100 LEU A N 1
ATOM 786 C CA . LEU A 1 100 ? -15.284 17.175 8.293 1.00 71.81 100 LEU A CA 1
ATOM 787 C C . LEU A 1 100 ? -15.250 18.629 7.832 1.00 71.81 100 LEU A C 1
ATOM 789 O O . LEU A 1 100 ? -16.215 19.131 7.252 1.00 71.81 100 LEU A O 1
ATOM 793 N N . SER A 1 101 ? -14.105 19.270 8.037 1.00 68.12 101 SER A N 1
ATOM 794 C CA . SER A 1 101 ? -13.824 20.625 7.575 1.00 68.12 101 SER A CA 1
ATOM 795 C C . SER A 1 101 ? -13.076 20.560 6.243 1.00 68.12 101 SER A C 1
ATOM 797 O O . SER A 1 101 ? -11.920 20.137 6.194 1.00 68.12 101 SER A O 1
ATOM 799 N N . THR A 1 102 ? -13.722 20.968 5.146 1.00 62.16 102 THR A N 1
ATOM 800 C CA . THR A 1 102 ? -13.134 20.890 3.793 1.00 62.16 102 THR A CA 1
ATOM 801 C C . THR A 1 102 ? -12.309 22.110 3.381 1.00 62.16 102 THR A C 1
ATOM 803 O O . THR A 1 102 ? -11.819 22.145 2.261 1.00 62.16 102 THR A O 1
ATOM 806 N N . GLY A 1 103 ? -12.128 23.104 4.255 1.00 59.12 103 GLY A N 1
ATOM 807 C CA . GLY A 1 103 ? -11.511 24.386 3.898 1.00 59.12 103 GLY A CA 1
ATOM 808 C C . GLY A 1 103 ? -12.422 25.270 3.031 1.00 59.12 103 GLY A C 1
ATOM 809 O O . GLY A 1 103 ? -13.523 24.870 2.651 1.00 59.12 103 GLY A O 1
ATOM 810 N N . THR A 1 104 ? -11.972 26.497 2.747 1.00 51.47 104 THR A N 1
ATOM 811 C CA . THR A 1 104 ? -12.751 27.543 2.048 1.00 51.47 104 THR A CA 1
ATOM 812 C C . THR A 1 104 ? -12.303 27.805 0.608 1.00 51.47 104 THR A C 1
ATOM 814 O O . THR A 1 104 ? -13.016 28.465 -0.144 1.00 51.47 104 THR A O 1
ATOM 817 N N . ARG A 1 105 ? -11.136 27.293 0.192 1.00 53.38 105 ARG A N 1
ATOM 818 C CA . ARG A 1 105 ? -10.621 27.450 -1.175 1.00 53.38 105 ARG A CA 1
ATOM 819 C C . ARG A 1 105 ? -11.054 26.274 -2.046 1.00 53.38 105 ARG A C 1
ATOM 821 O O . ARG A 1 105 ? -10.510 25.180 -1.933 1.00 53.38 105 ARG A O 1
ATOM 828 N N . SER A 1 106 ? -12.018 26.525 -2.926 1.00 49.16 106 SER A N 1
ATOM 829 C CA . SER A 1 106 ? -12.388 25.629 -4.023 1.00 49.16 106 SER A CA 1
ATOM 830 C C . SER A 1 106 ? -11.230 25.542 -5.022 1.00 49.16 106 SER A C 1
ATOM 832 O O . SER A 1 106 ? -11.015 26.475 -5.791 1.00 49.16 106 SER A O 1
ATOM 834 N N . ALA A 1 107 ? -10.479 24.441 -5.022 1.00 51.38 107 ALA A N 1
ATOM 835 C CA . ALA A 1 107 ? -9.583 24.122 -6.129 1.00 51.38 107 ALA A CA 1
ATOM 836 C C . ALA A 1 107 ? -10.391 23.397 -7.220 1.00 51.38 107 ALA A C 1
ATOM 838 O O . ALA A 1 107 ? -10.898 22.302 -6.988 1.00 51.38 107 ALA A O 1
ATOM 839 N N . GLU A 1 108 ? -10.514 23.997 -8.408 1.00 47.41 108 GLU A N 1
ATOM 840 C CA . GLU A 1 108 ? -11.246 23.424 -9.556 1.00 47.41 108 GLU A CA 1
ATOM 841 C C . GLU A 1 108 ? -10.695 22.068 -10.023 1.00 47.41 108 GLU A C 1
ATOM 843 O O . GLU A 1 108 ? -11.422 21.261 -10.599 1.00 47.41 108 GLU A O 1
ATOM 848 N N . CYS A 1 109 ? -9.415 21.800 -9.764 1.00 48.88 109 CYS A N 1
ATOM 849 C CA . CYS A 1 109 ? -8.682 20.691 -10.364 1.00 48.88 109 CYS A CA 1
ATOM 850 C C . CYS A 1 109 ? -8.689 19.390 -9.549 1.00 48.88 109 CYS A C 1
ATOM 852 O O . CYS A 1 109 ? -8.144 18.388 -10.011 1.00 48.88 109 CYS A O 1
ATOM 854 N N . CYS A 1 110 ? -9.255 19.368 -8.337 1.00 47.78 110 CYS A N 1
ATOM 855 C CA . CYS A 1 110 ? -9.110 18.226 -7.436 1.00 47.78 110 CYS A CA 1
ATOM 856 C C . CYS A 1 110 ? -10.448 17.737 -6.891 1.00 47.78 110 CYS A C 1
ATOM 858 O O . CYS A 1 110 ? -11.156 18.384 -6.131 1.00 47.78 110 CYS A O 1
ATOM 860 N N . TYR A 1 111 ? -10.751 16.509 -7.266 1.00 49.25 111 TYR A N 1
ATOM 861 C CA . TYR A 1 111 ? -11.752 15.680 -6.641 1.00 49.25 111 TYR A CA 1
ATOM 862 C C . TYR A 1 111 ? -11.145 15.011 -5.410 1.00 49.25 111 TYR A C 1
ATOM 864 O O . TYR A 1 111 ? -10.167 14.272 -5.523 1.00 49.25 111 TYR A O 1
ATOM 872 N N . HIS A 1 112 ? -11.717 15.246 -4.237 1.00 55.72 112 HIS A N 1
ATOM 873 C CA . HIS A 1 112 ? -11.171 14.715 -2.991 1.00 55.72 112 HIS A CA 1
ATOM 874 C C . HIS A 1 112 ? -11.914 13.435 -2.582 1.00 55.72 112 HIS A C 1
ATOM 876 O O . HIS A 1 112 ? -13.120 13.304 -2.823 1.00 55.72 112 HIS A O 1
ATOM 882 N N . ALA A 1 113 ? -11.205 12.475 -1.983 1.00 55.12 113 ALA A N 1
ATOM 883 C CA . ALA A 1 113 ? -11.827 11.287 -1.409 1.00 55.12 113 ALA A CA 1
ATOM 884 C C . ALA A 1 113 ? -12.181 11.556 0.057 1.00 55.12 113 ALA A C 1
ATOM 886 O O . ALA A 1 113 ? -11.357 12.062 0.820 1.00 55.12 113 ALA A O 1
ATOM 887 N N . GLY A 1 114 ? -13.416 11.234 0.446 1.00 59.75 114 GLY A N 1
ATOM 888 C CA . GLY A 1 114 ? -13.876 11.347 1.832 1.00 59.75 114 GLY A CA 1
ATOM 889 C C . GLY A 1 114 ? -13.244 10.298 2.753 1.00 59.75 114 GLY A C 1
ATOM 890 O O . GLY A 1 114 ? -12.382 9.520 2.344 1.00 59.75 114 GLY A O 1
ATOM 891 N N . PHE A 1 115 ? -13.701 10.252 4.005 1.00 64.12 115 PHE A N 1
ATOM 892 C CA . PHE A 1 115 ? -13.369 9.167 4.929 1.00 64.12 115 PHE A CA 1
ATOM 893 C C . PHE A 1 115 ? -14.462 8.116 4.947 1.00 64.12 115 PHE A C 1
ATOM 895 O O . PHE A 1 115 ? -15.634 8.378 4.680 1.00 64.12 115 PHE A O 1
ATOM 902 N N . LYS A 1 116 ? -14.058 6.919 5.357 1.00 67.38 116 LYS A N 1
ATOM 903 C CA . LYS A 1 116 ? -14.966 5.865 5.781 1.00 67.38 116 LYS A CA 1
ATOM 904 C C . LYS A 1 116 ? -14.624 5.517 7.219 1.00 67.38 116 LYS A C 1
ATOM 906 O O . LYS A 1 116 ? -13.484 5.163 7.524 1.00 67.38 116 LYS A O 1
ATOM 911 N N . ALA A 1 117 ? -15.597 5.636 8.107 1.00 66.12 117 ALA A N 1
ATOM 912 C CA . ALA A 1 117 ? -15.459 5.246 9.501 1.00 66.12 117 ALA A CA 1
ATOM 913 C C . ALA A 1 117 ? -16.307 4.002 9.764 1.00 66.12 117 ALA A C 1
ATOM 915 O O . ALA A 1 117 ? -17.388 3.831 9.196 1.00 66.12 117 ALA A O 1
ATOM 916 N N . ARG A 1 118 ? -15.800 3.117 10.618 1.00 67.38 118 ARG A N 1
ATOM 917 C CA . ARG A 1 118 ? -16.588 2.038 11.213 1.00 67.38 118 ARG A CA 1
ATOM 918 C C . ARG A 1 118 ? -16.746 2.332 12.686 1.00 67.38 118 ARG A C 1
ATOM 920 O O . ARG A 1 118 ? -15.764 2.690 13.333 1.00 67.38 118 ARG A O 1
ATOM 927 N N . PHE A 1 119 ? -17.951 2.138 13.198 1.00 68.12 119 PHE A N 1
ATOM 928 C CA . PHE A 1 119 ? -18.213 2.284 14.615 1.00 68.12 119 PHE A CA 1
ATOM 929 C C . PHE A 1 119 ? -18.845 1.034 15.209 1.00 68.12 119 PHE A C 1
ATOM 931 O O . PHE A 1 119 ? -19.514 0.262 14.518 1.00 68.12 119 PHE A O 1
ATOM 938 N N . TYR A 1 120 ? -18.608 0.856 16.502 1.00 66.94 120 TYR A N 1
ATOM 939 C CA . TYR A 1 120 ? -19.149 -0.221 17.315 1.00 66.94 120 TYR A CA 1
ATOM 940 C C . TYR A 1 120 ? -19.645 0.380 18.625 1.00 66.94 120 TYR A C 1
ATOM 942 O O . TYR A 1 120 ? -18.938 1.175 19.231 1.00 66.94 120 TYR A O 1
ATOM 950 N N . LEU A 1 121 ? -20.843 0.008 19.063 1.00 66.44 121 LEU A N 1
ATOM 951 C CA . LEU A 1 121 ? -21.333 0.354 20.397 1.00 66.44 121 LEU A CA 1
ATOM 952 C C . LEU A 1 121 ? -20.908 -0.749 21.363 1.00 66.44 121 LEU A C 1
ATOM 954 O O . LEU A 1 121 ? -21.143 -1.926 21.078 1.00 66.44 121 LEU A O 1
ATOM 958 N N . VAL A 1 122 ? -20.279 -0.373 22.472 1.00 67.81 122 VAL A N 1
ATOM 959 C CA . VAL A 1 122 ? -19.835 -1.300 23.521 1.00 67.81 122 VAL A CA 1
ATOM 960 C C . VAL A 1 122 ? -20.338 -0.843 24.885 1.00 67.81 122 VAL A C 1
ATOM 962 O O . VAL A 1 122 ? -20.590 0.339 25.074 1.00 67.81 122 VAL A O 1
ATOM 965 N N . SER A 1 123 ? -20.481 -1.764 25.831 1.00 69.00 123 SER A N 1
ATOM 966 C CA . SER A 1 123 ? -20.811 -1.447 27.228 1.00 69.00 123 SER A CA 1
ATOM 967 C C . SER A 1 123 ? -19.575 -1.159 28.086 1.00 69.00 123 SER A C 1
ATOM 969 O O . SER A 1 123 ? -19.672 -0.487 29.102 1.00 69.00 123 SER A O 1
ATOM 971 N N . GLU A 1 124 ? -18.406 -1.661 27.683 1.00 72.50 124 GLU A N 1
ATOM 972 C CA . GLU A 1 124 ? -17.157 -1.551 28.443 1.00 72.50 124 GLU A CA 1
ATOM 973 C C . GLU A 1 124 ? -16.196 -0.547 27.796 1.00 72.50 124 GLU A C 1
ATOM 975 O O . GLU A 1 124 ? -15.967 -0.572 26.578 1.00 72.50 124 GLU A O 1
ATOM 980 N N . GLN A 1 125 ? -15.588 0.314 28.617 1.00 70.00 125 GLN A N 1
ATOM 981 C CA . GLN A 1 125 ? -14.562 1.257 28.158 1.00 70.00 125 GLN A CA 1
ATOM 982 C C . GLN A 1 125 ? -13.242 0.560 27.813 1.00 70.00 125 GLN A C 1
ATOM 984 O O . GLN A 1 125 ? -12.564 0.967 26.868 1.00 70.00 125 GLN A O 1
ATOM 989 N N . GLU A 1 126 ? -12.890 -0.516 28.519 1.00 78.75 126 GLU A N 1
ATOM 990 C CA . GLU A 1 126 ? -11.660 -1.254 28.244 1.00 78.75 126 GLU A CA 1
ATOM 991 C C . GLU A 1 126 ? -11.715 -1.958 26.883 1.00 78.75 126 GLU A C 1
ATOM 993 O O . GLU A 1 126 ? -12.656 -2.680 26.539 1.00 78.75 126 GLU A O 1
ATOM 998 N N . TRP A 1 127 ? -10.676 -1.744 26.075 1.00 77.12 127 TRP A N 1
ATOM 999 C CA . TRP A 1 127 ? -10.524 -2.373 24.768 1.00 77.12 127 TRP A CA 1
ATOM 1000 C C . TRP A 1 127 ? -9.211 -3.145 24.717 1.00 77.12 127 TRP A C 1
ATOM 1002 O O . TRP A 1 127 ? -8.215 -2.683 24.167 1.00 77.12 127 TRP A O 1
ATOM 1012 N N . THR A 1 128 ? -9.241 -4.348 25.284 1.00 78.62 128 THR A N 1
ATOM 1013 C CA . THR A 1 128 ? -8.110 -5.287 25.325 1.00 78.62 128 THR A CA 1
ATOM 1014 C C . THR A 1 128 ? -7.541 -5.579 23.934 1.00 78.62 128 THR A C 1
ATOM 1016 O O . THR A 1 128 ? -6.333 -5.607 23.741 1.00 78.62 128 THR A O 1
ATOM 1019 N N . GLU A 1 129 ? -8.410 -5.704 22.929 1.00 80.69 129 GLU A N 1
ATOM 1020 C CA . GLU A 1 129 ? -8.029 -5.933 21.530 1.00 80.69 129 GLU A CA 1
ATOM 1021 C C . GLU A 1 129 ? -8.006 -4.651 20.681 1.00 80.69 129 GLU A C 1
ATOM 1023 O O . GLU A 1 129 ? -8.394 -4.670 19.506 1.00 80.69 129 GLU A O 1
ATOM 1028 N N . ARG A 1 130 ? -7.653 -3.499 21.264 1.00 84.62 130 ARG A N 1
ATOM 1029 C CA . ARG A 1 130 ? -7.591 -2.239 20.514 1.00 84.62 130 ARG A CA 1
ATOM 1030 C C . ARG A 1 130 ? -6.515 -2.344 19.431 1.00 84.62 130 ARG A C 1
ATOM 1032 O O . ARG A 1 130 ? -5.347 -2.498 19.777 1.00 84.62 130 ARG A O 1
ATOM 1039 N N . PRO A 1 131 ? -6.875 -2.243 18.139 1.00 87.69 131 PRO A N 1
ATOM 1040 C CA . PRO A 1 131 ? -5.887 -2.324 17.085 1.00 87.69 131 PRO A CA 1
ATOM 1041 C C . PRO A 1 131 ? -5.022 -1.066 17.077 1.00 87.69 131 PRO A C 1
ATOM 1043 O O . PRO A 1 131 ? -5.537 0.055 17.100 1.00 87.69 131 PRO A O 1
ATOM 1046 N N . ASP A 1 132 ? -3.717 -1.271 16.991 1.00 88.12 132 ASP A N 1
ATOM 1047 C CA . ASP A 1 132 ? -2.751 -0.240 16.667 1.00 88.12 132 ASP A CA 1
ATOM 1048 C C . ASP A 1 132 ? -2.746 0.006 15.150 1.00 88.12 132 ASP A C 1
ATOM 1050 O O . ASP A 1 132 ? -2.755 -0.915 14.328 1.00 88.12 132 ASP A O 1
ATOM 1054 N N . SER A 1 133 ? -2.779 1.275 14.773 1.00 87.19 133 SER A N 1
ATOM 1055 C CA . SER A 1 133 ? -2.804 1.752 13.392 1.00 87.19 133 SER A CA 1
ATOM 1056 C C . SER A 1 133 ? -1.551 2.548 13.018 1.00 87.19 133 SER A C 1
ATOM 1058 O O . SER A 1 133 ? -1.481 3.037 11.886 1.00 87.19 133 SER A O 1
ATOM 1060 N N . SER A 1 134 ? -0.577 2.662 13.931 1.00 85.88 134 SER A N 1
ATOM 1061 C CA . SER A 1 134 ? 0.670 3.431 13.785 1.00 85.88 134 SER A CA 1
ATOM 1062 C C . SER A 1 134 ? 1.524 3.009 12.585 1.00 85.88 134 SER A C 1
ATOM 1064 O O . SER A 1 134 ? 2.154 3.847 11.958 1.00 85.88 134 SER A O 1
ATOM 1066 N N . CYS A 1 135 ? 1.456 1.736 12.205 1.00 87.94 135 CYS A N 1
ATOM 1067 C CA . CYS A 1 135 ? 2.082 1.146 11.019 1.00 87.94 135 CYS A CA 1
ATOM 1068 C C . CYS A 1 135 ? 1.506 1.618 9.668 1.00 87.94 135 CYS A C 1
ATOM 1070 O O . CYS A 1 135 ? 1.968 1.166 8.624 1.00 87.94 135 CYS A O 1
ATOM 1072 N N . SER A 1 136 ? 0.439 2.425 9.648 1.00 89.31 136 SER A N 1
ATOM 1073 C CA . SER A 1 136 ? -0.191 2.857 8.394 1.00 89.31 136 SER A CA 1
ATOM 1074 C C . SER A 1 136 ? 0.614 3.974 7.733 1.00 89.31 136 SER A C 1
ATOM 1076 O O . SER A 1 136 ? 0.795 5.032 8.329 1.00 89.31 136 SER A O 1
ATOM 1078 N N . GLU A 1 137 ? 0.999 3.789 6.472 1.00 87.94 137 GLU A N 1
ATOM 1079 C CA . GLU A 1 137 ? 1.800 4.765 5.726 1.00 87.94 137 GLU A CA 1
ATOM 1080 C C . GLU A 1 137 ? 1.281 4.978 4.299 1.00 87.94 137 GLU A C 1
ATOM 1082 O O . GLU A 1 137 ? 0.464 4.222 3.762 1.00 87.94 137 GLU A O 1
ATOM 1087 N N . SER A 1 138 ? 1.738 6.055 3.664 1.00 86.94 138 SER A N 1
ATOM 1088 C CA . SER A 1 138 ? 1.359 6.389 2.296 1.00 86.94 138 SER A CA 1
ATOM 1089 C C . SER A 1 138 ? 2.584 6.717 1.453 1.00 86.94 138 SER A C 1
ATOM 1091 O O . SER A 1 138 ? 3.225 7.744 1.667 1.00 86.94 138 SER A O 1
ATOM 1093 N N . HIS A 1 139 ? 2.842 5.902 0.439 1.00 90.69 139 HIS A N 1
ATOM 1094 C CA . HIS A 1 139 ? 4.017 5.979 -0.417 1.00 90.69 139 HIS A CA 1
ATOM 1095 C C . HIS A 1 139 ? 3.683 6.561 -1.793 1.00 90.69 139 HIS A C 1
ATOM 1097 O O . HIS A 1 139 ? 2.586 6.331 -2.329 1.00 90.69 139 HIS A O 1
ATOM 1103 N N . PRO A 1 140 ? 4.591 7.361 -2.376 1.00 89.88 140 PRO A N 1
ATOM 1104 C CA . PRO A 1 140 ? 4.416 7.860 -3.726 1.00 89.88 140 PRO A CA 1
ATOM 1105 C C . PRO A 1 140 ? 4.550 6.731 -4.737 1.00 89.88 140 PRO A C 1
ATOM 1107 O O . PRO A 1 140 ? 5.388 5.850 -4.618 1.00 89.88 140 PRO A O 1
ATOM 1110 N N . MET A 1 141 ? 3.727 6.784 -5.778 1.00 90.75 141 MET A N 1
ATOM 1111 C CA . MET A 1 141 ? 3.847 5.911 -6.944 1.00 90.75 141 MET A CA 1
ATOM 1112 C C . MET A 1 141 ? 4.980 6.381 -7.874 1.00 90.75 141 MET A C 1
ATOM 1114 O O . MET A 1 141 ? 4.769 6.533 -9.071 1.00 90.75 141 MET A O 1
ATOM 1118 N N . GLN A 1 142 ? 6.134 6.732 -7.313 1.00 90.31 142 GLN A N 1
ATOM 1119 C CA . GLN A 1 142 ? 7.316 7.268 -7.993 1.00 90.31 142 GLN A CA 1
ATOM 1120 C C . GLN A 1 142 ? 8.554 6.659 -7.330 1.00 90.31 142 GLN A C 1
ATOM 1122 O O . GLN A 1 142 ? 8.574 6.563 -6.104 1.00 90.31 142 GLN A O 1
ATOM 1127 N N . GLY A 1 143 ? 9.551 6.262 -8.123 1.00 91.25 143 GLY A N 1
ATOM 1128 C CA . GLY A 1 143 ? 10.706 5.519 -7.620 1.00 91.25 143 GLY A CA 1
ATOM 1129 C C . GLY A 1 143 ? 10.293 4.154 -7.065 1.00 91.25 143 GLY A C 1
ATOM 1130 O O . GLY A 1 143 ? 9.456 3.461 -7.647 1.00 91.25 143 GLY A O 1
ATOM 1131 N N . GLY A 1 144 ? 10.852 3.773 -5.924 1.00 92.69 144 GLY A N 1
ATOM 1132 C CA . GLY A 1 144 ? 10.599 2.493 -5.275 1.00 92.69 144 GLY A CA 1
ATOM 1133 C C . GLY A 1 144 ? 10.953 2.535 -3.794 1.00 92.69 144 GLY A C 1
ATOM 1134 O O . GLY A 1 144 ? 11.501 3.514 -3.291 1.00 92.69 144 GLY A O 1
ATOM 1135 N N . GLY A 1 145 ? 10.586 1.483 -3.072 1.00 94.31 145 GLY A N 1
ATOM 1136 C CA . GLY A 1 145 ? 10.961 1.334 -1.674 1.00 94.31 145 GLY A CA 1
ATOM 1137 C C . GLY A 1 145 ? 10.452 0.043 -1.051 1.00 94.31 145 GLY A C 1
ATOM 1138 O O . GLY A 1 145 ? 9.878 -0.820 -1.718 1.00 94.31 145 GLY A O 1
ATOM 1139 N N . ILE A 1 146 ? 10.651 -0.069 0.260 1.00 95.25 146 ILE A N 1
ATOM 1140 C CA . ILE A 1 146 ? 10.275 -1.243 1.047 1.00 95.25 146 ILE A CA 1
ATOM 1141 C C . ILE A 1 146 ? 9.183 -0.850 2.038 1.00 95.25 146 ILE A C 1
ATOM 1143 O O . ILE A 1 146 ? 9.313 0.133 2.763 1.00 95.25 146 ILE A O 1
ATOM 1147 N N . ILE A 1 147 ? 8.124 -1.650 2.086 1.00 95.38 147 ILE A N 1
ATOM 1148 C CA . ILE A 1 147 ? 7.097 -1.607 3.123 1.00 95.38 147 ILE A CA 1
ATOM 1149 C C . ILE A 1 147 ? 7.378 -2.778 4.052 1.00 95.38 147 ILE A C 1
ATOM 1151 O O . ILE A 1 147 ? 7.159 -3.928 3.671 1.00 95.38 147 ILE A O 1
ATOM 1155 N N . SER A 1 148 ? 7.860 -2.495 5.257 1.00 93.88 148 SER A N 1
ATOM 1156 C CA . SER A 1 148 ? 8.139 -3.508 6.268 1.00 93.88 148 SER A CA 1
ATOM 1157 C C . SER A 1 148 ? 7.164 -3.402 7.435 1.00 93.88 148 SER A C 1
ATOM 1159 O O . SER A 1 148 ? 6.777 -2.325 7.884 1.00 93.88 148 SER A O 1
ATOM 1161 N N . PHE A 1 149 ? 6.759 -4.560 7.931 1.00 93.50 149 PHE A N 1
ATOM 1162 C CA . PHE A 1 149 ? 5.958 -4.717 9.126 1.00 93.50 149 PHE A CA 1
ATOM 1163 C C . PHE A 1 149 ? 6.650 -5.715 10.044 1.00 93.50 149 PHE A C 1
ATOM 1165 O O . PHE A 1 149 ? 7.007 -6.822 9.635 1.00 93.50 149 PHE A O 1
ATOM 1172 N N . THR A 1 150 ? 6.793 -5.313 11.298 1.00 89.56 150 THR A N 1
ATOM 1173 C CA . THR A 1 150 ? 7.236 -6.163 12.397 1.00 89.56 150 THR A CA 1
ATOM 1174 C C . THR A 1 150 ? 6.153 -6.146 13.458 1.00 89.56 150 THR A C 1
ATOM 1176 O O . THR A 1 150 ? 5.635 -5.073 13.784 1.00 89.56 150 THR A O 1
ATOM 1179 N N . GLY A 1 151 ? 5.811 -7.313 13.993 1.00 81.88 151 GLY A N 1
ATOM 1180 C CA . GLY A 1 151 ? 4.849 -7.407 15.079 1.00 81.88 151 GLY A CA 1
ATOM 1181 C C . GLY A 1 151 ? 5.362 -6.807 16.392 1.00 81.88 151 GLY A C 1
ATOM 1182 O O . GLY A 1 151 ? 6.378 -6.111 16.451 1.00 81.88 151 GLY A O 1
ATOM 1183 N N . ALA A 1 152 ? 4.609 -7.042 17.465 1.00 77.94 152 ALA A N 1
ATOM 1184 C CA . ALA A 1 152 ? 4.832 -6.381 18.746 1.00 77.94 152 ALA A CA 1
ATOM 1185 C C . ALA A 1 152 ? 6.228 -6.661 19.312 1.00 77.94 152 ALA A C 1
ATOM 1187 O O . ALA A 1 152 ? 6.657 -7.800 19.327 1.00 77.94 152 ALA A O 1
ATOM 1188 N N . THR A 1 153 ? 6.908 -5.674 19.892 1.00 77.69 153 THR A N 1
ATOM 1189 C CA . THR A 1 153 ? 8.170 -5.915 20.622 1.00 77.69 153 THR A CA 1
ATOM 1190 C C . THR A 1 153 ? 7.973 -6.660 21.951 1.00 77.69 153 THR A C 1
ATOM 1192 O O . THR A 1 153 ? 8.947 -7.053 22.588 1.00 77.69 153 THR A O 1
ATOM 1195 N N . SER A 1 154 ? 6.721 -6.854 22.379 1.00 76.12 154 SER A N 1
ATOM 1196 C CA . SER A 1 154 ? 6.342 -7.581 23.590 1.00 76.12 154 SER A CA 1
ATOM 1197 C C . SER A 1 154 ? 6.218 -9.090 23.366 1.00 76.12 154 SER A C 1
ATOM 1199 O O . SER A 1 154 ? 6.006 -9.563 22.253 1.00 76.12 154 SER A O 1
ATOM 1201 N N . THR A 1 155 ? 6.291 -9.847 24.461 1.00 78.56 155 THR A N 1
ATOM 1202 C CA . THR A 1 155 ? 5.985 -11.288 24.505 1.00 78.56 155 THR A CA 1
ATOM 1203 C C . THR A 1 155 ? 4.502 -11.586 24.270 1.00 78.56 155 THR A C 1
ATOM 1205 O O . THR A 1 155 ? 4.154 -12.674 23.822 1.00 78.56 155 THR A O 1
ATOM 1208 N N . GLU A 1 156 ? 3.625 -10.623 24.553 1.00 84.69 156 GLU A N 1
ATOM 1209 C CA . GLU A 1 156 ? 2.189 -10.715 24.295 1.00 84.69 156 GLU A CA 1
ATOM 1210 C C . GLU A 1 156 ? 1.829 -10.235 22.881 1.00 84.69 156 GLU A C 1
ATOM 1212 O O . GLU A 1 156 ? 2.452 -9.286 22.380 1.00 84.69 156 GLU A O 1
ATOM 1217 N N . PRO A 1 157 ? 0.804 -10.841 22.247 1.00 86.81 157 PRO A N 1
ATOM 1218 C CA . PRO A 1 157 ? 0.360 -10.434 20.924 1.00 86.81 157 PRO A CA 1
ATOM 1219 C C . PRO A 1 157 ? -0.316 -9.066 20.991 1.00 86.81 157 PRO A C 1
ATOM 1221 O O . PRO A 1 157 ? -1.168 -8.820 21.848 1.00 86.81 157 PRO A O 1
ATOM 1224 N N . ARG A 1 158 ? -0.003 -8.188 20.035 1.00 89.69 158 ARG A N 1
ATOM 1225 C CA . ARG A 1 158 ? -0.755 -6.940 19.843 1.00 89.69 158 ARG A CA 1
ATOM 1226 C C . ARG A 1 158 ? -1.598 -7.007 18.590 1.00 89.69 158 ARG A C 1
ATOM 1228 O O . ARG A 1 158 ? -1.221 -7.625 17.595 1.00 89.69 158 ARG A O 1
ATOM 1235 N N . PHE A 1 159 ? -2.744 -6.344 18.646 1.00 90.62 159 PHE A N 1
ATOM 1236 C CA . PHE A 1 159 ? -3.632 -6.224 17.504 1.00 90.62 159 PHE A CA 1
ATOM 1237 C C . PHE A 1 159 ? -3.222 -5.031 16.655 1.00 90.62 159 PHE A C 1
ATOM 1239 O O . PHE A 1 159 ? -2.980 -3.950 17.179 1.00 90.62 159 PHE A O 1
ATOM 1246 N N . TYR A 1 160 ? -3.194 -5.224 15.344 1.00 91.31 160 TYR A N 1
ATOM 1247 C CA . TYR A 1 160 ? -2.866 -4.202 14.364 1.00 91.31 160 TYR A CA 1
ATOM 1248 C C . TYR A 1 160 ? -3.969 -4.099 13.307 1.00 91.31 160 TYR A C 1
ATOM 1250 O O . TYR A 1 160 ? -4.609 -5.088 12.932 1.00 91.31 160 TYR A O 1
ATOM 1258 N N . ASP A 1 161 ? -4.185 -2.885 12.811 1.00 91.19 161 ASP A N 1
ATOM 1259 C CA . ASP A 1 161 ? -4.950 -2.584 11.602 1.00 91.19 161 ASP A CA 1
ATOM 1260 C C . ASP A 1 161 ? -4.127 -1.586 10.785 1.00 91.19 161 ASP A C 1
ATOM 1262 O O . ASP A 1 161 ? -4.338 -0.378 10.884 1.00 91.19 161 ASP A O 1
ATOM 1266 N N . CYS A 1 162 ? -3.173 -2.090 10.005 1.00 91.69 162 CYS A N 1
ATOM 1267 C CA . CYS A 1 162 ? -2.276 -1.302 9.164 1.00 91.69 162 CYS A CA 1
ATOM 1268 C C . CYS A 1 162 ? -2.882 -1.106 7.778 1.00 91.69 162 CYS A C 1
ATOM 1270 O O . CYS A 1 162 ? -3.457 -2.035 7.203 1.00 91.69 162 CYS A O 1
ATOM 1272 N N . VAL A 1 163 ? -2.729 0.090 7.215 1.00 91.62 163 VAL A N 1
ATOM 1273 C CA . VAL A 1 163 ? -3.053 0.349 5.811 1.00 91.62 163 VAL A CA 1
ATOM 1274 C C . VAL A 1 163 ? -1.877 1.034 5.139 1.00 91.62 163 VAL A C 1
ATOM 1276 O O . VAL A 1 163 ? -1.477 2.108 5.578 1.00 91.62 163 VAL A O 1
ATOM 1279 N N . TRP A 1 164 ? -1.406 0.453 4.039 1.00 93.06 164 TRP A N 1
ATOM 1280 C CA . TRP A 1 164 ? -0.408 1.069 3.170 1.00 93.06 164 TRP A CA 1
ATOM 1281 C C . TRP A 1 164 ? -1.051 1.484 1.855 1.00 93.06 164 TRP A C 1
ATOM 1283 O O . TRP A 1 164 ? -1.761 0.703 1.213 1.00 93.06 164 TRP A O 1
ATOM 1293 N N . LEU A 1 165 ? -0.827 2.737 1.469 1.00 91.56 165 LEU A N 1
ATOM 1294 C CA . LEU A 1 165 ? -1.351 3.310 0.232 1.00 91.56 165 LEU A CA 1
ATOM 1295 C C . LEU A 1 165 ? -0.202 3.643 -0.702 1.00 91.56 165 LEU A C 1
ATOM 1297 O O . LEU A 1 165 ? 0.652 4.439 -0.331 1.00 91.56 165 LEU A O 1
ATOM 1301 N N . ILE A 1 166 ? -0.227 3.131 -1.928 1.00 92.81 166 ILE A N 1
ATOM 1302 C CA . ILE A 1 166 ? 0.699 3.566 -2.976 1.00 92.81 166 ILE A CA 1
ATOM 1303 C C . ILE A 1 166 ? -0.105 4.337 -4.012 1.00 92.81 166 ILE A C 1
ATOM 1305 O O . ILE A 1 166 ? -1.004 3.777 -4.643 1.00 92.81 166 ILE A O 1
ATOM 1309 N N . LYS A 1 167 ? 0.166 5.639 -4.147 1.00 88.25 167 LYS A N 1
ATOM 1310 C CA . LYS A 1 167 ? -0.661 6.538 -4.963 1.00 88.25 167 LYS A CA 1
ATOM 1311 C C . LYS A 1 167 ? 0.134 7.628 -5.667 1.00 88.25 167 LYS A C 1
ATOM 1313 O O . LYS A 1 167 ? 1.217 8.026 -5.242 1.00 88.25 167 LYS A O 1
ATOM 1318 N N . ARG A 1 168 ? -0.466 8.183 -6.716 1.00 86.12 168 ARG A N 1
ATOM 1319 C CA . ARG A 1 168 ? 0.066 9.343 -7.434 1.00 86.12 168 ARG A CA 1
ATOM 1320 C C . ARG A 1 168 ? -0.200 10.625 -6.627 1.00 86.12 168 ARG A C 1
ATOM 1322 O O . ARG A 1 168 ? -1.352 10.936 -6.332 1.00 86.12 168 ARG A O 1
ATOM 1329 N N . TYR A 1 169 ? 0.853 11.348 -6.238 1.00 76.31 169 TYR A N 1
ATOM 1330 C CA . TYR A 1 169 ? 0.739 12.624 -5.503 1.00 76.31 169 TYR A CA 1
ATOM 1331 C C . TYR A 1 169 ? 0.777 13.849 -6.406 1.00 76.31 169 TYR A C 1
ATOM 1333 O O . TYR A 1 169 ? 0.155 14.862 -6.094 1.00 76.31 169 TYR A O 1
ATOM 1341 N N . ASN A 1 170 ? 1.536 13.751 -7.493 1.00 70.69 170 ASN A N 1
ATOM 1342 C CA . ASN A 1 170 ? 1.858 14.853 -8.379 1.00 70.69 170 ASN A CA 1
ATOM 1343 C C . ASN A 1 170 ? 1.370 14.531 -9.796 1.00 70.69 170 ASN A C 1
ATOM 1345 O O . ASN A 1 170 ? 1.465 13.387 -10.242 1.00 70.69 170 ASN A O 1
ATOM 1349 N N . THR A 1 171 ? 0.876 15.541 -10.505 1.00 67.25 171 THR A N 1
ATOM 1350 C CA . THR A 1 171 ? 0.533 15.470 -11.930 1.00 67.25 171 THR A CA 1
ATOM 1351 C C . THR A 1 171 ? 1.753 15.210 -12.813 1.00 67.25 171 THR A C 1
ATOM 1353 O O . THR A 1 171 ? 1.596 14.658 -13.893 1.00 67.25 171 THR A O 1
ATOM 1356 N N . HIS A 1 172 ? 2.961 15.544 -12.347 1.00 72.38 172 HIS A N 1
ATOM 1357 C CA . HIS A 1 172 ? 4.223 15.262 -13.047 1.00 72.38 172 HIS A CA 1
ATOM 1358 C C . HIS A 1 172 ? 4.708 13.816 -12.915 1.00 72.38 172 HIS A C 1
ATOM 1360 O O . HIS A 1 172 ? 5.724 13.452 -13.495 1.00 72.38 172 HIS A O 1
ATOM 1366 N N . ASN A 1 173 ? 4.017 12.984 -12.138 1.00 80.38 173 ASN A N 1
ATOM 1367 C CA . ASN A 1 173 ? 4.368 11.579 -12.039 1.00 80.38 173 ASN A CA 1
ATOM 1368 C C . ASN A 1 173 ? 3.981 10.862 -13.342 1.00 80.38 173 ASN A C 1
ATOM 1370 O O . ASN A 1 173 ? 2.795 10.767 -13.671 1.00 80.38 173 ASN A O 1
ATOM 1374 N N . THR A 1 174 ? 4.992 10.356 -14.046 1.00 85.19 174 THR A N 1
ATOM 1375 C CA . THR A 1 174 ? 4.899 9.691 -15.353 1.00 85.19 174 THR A CA 1
ATOM 1376 C C . THR A 1 174 ? 4.897 8.164 -15.269 1.00 85.19 174 THR A C 1
ATOM 1378 O O . THR A 1 174 ? 4.992 7.514 -16.300 1.00 85.19 174 THR A O 1
ATOM 1381 N N . ALA A 1 175 ? 4.795 7.571 -14.075 1.00 89.94 175 ALA A N 1
ATOM 1382 C CA . ALA A 1 175 ? 4.734 6.118 -13.938 1.00 89.94 175 ALA A CA 1
ATOM 1383 C C . ALA A 1 175 ? 3.470 5.553 -14.610 1.00 89.94 175 ALA A C 1
ATOM 1385 O O . ALA A 1 175 ? 2.374 6.103 -14.443 1.00 89.94 175 ALA A O 1
ATOM 1386 N N . ASP A 1 176 ? 3.603 4.431 -15.314 1.00 92.25 176 ASP A N 1
ATOM 1387 C CA . ASP A 1 176 ? 2.475 3.745 -15.953 1.00 92.25 176 ASP A CA 1
ATOM 1388 C C . ASP A 1 176 ? 1.749 2.837 -14.959 1.00 92.25 176 ASP A C 1
ATOM 1390 O O . ASP A 1 176 ? 0.519 2.738 -14.968 1.00 92.25 176 ASP A O 1
ATOM 1394 N N . ALA A 1 177 ? 2.503 2.196 -14.065 1.00 93.81 177 ALA A N 1
ATOM 1395 C CA . ALA A 1 177 ? 1.972 1.317 -13.037 1.00 93.81 177 ALA A CA 1
ATOM 1396 C C . ALA A 1 177 ? 2.867 1.271 -11.794 1.00 93.81 177 ALA A C 1
ATOM 1398 O O . ALA A 1 177 ? 3.988 1.770 -11.773 1.00 93.81 177 ALA A O 1
ATOM 1399 N N . VAL A 1 178 ? 2.357 0.639 -10.742 1.00 95.56 178 VAL A N 1
ATOM 1400 C CA . VAL A 1 178 ? 3.143 0.154 -9.610 1.00 95.56 178 VAL A CA 1
ATOM 1401 C C . VAL A 1 178 ? 3.126 -1.363 -9.599 1.00 95.56 178 VAL A C 1
ATOM 1403 O O . VAL A 1 178 ? 2.068 -1.975 -9.777 1.00 95.56 178 VAL A O 1
ATOM 1406 N N . VAL A 1 179 ? 4.291 -1.951 -9.350 1.00 96.19 179 VAL A N 1
ATOM 1407 C CA . VAL A 1 179 ? 4.464 -3.370 -9.058 1.00 96.19 179 VAL A CA 1
ATOM 1408 C C . VAL A 1 179 ? 4.795 -3.518 -7.579 1.00 96.19 179 VAL A C 1
ATOM 1410 O O . VAL A 1 179 ? 5.703 -2.871 -7.068 1.00 96.19 179 VAL A O 1
ATOM 1413 N N . LEU A 1 180 ? 4.040 -4.360 -6.887 1.00 96.94 180 LEU A N 1
ATOM 1414 C CA . LEU A 1 180 ? 4.265 -4.749 -5.503 1.00 96.94 180 LEU A CA 1
ATOM 1415 C C . LEU A 1 180 ? 4.732 -6.198 -5.489 1.00 96.94 180 LEU A C 1
ATOM 1417 O O . LEU A 1 180 ? 4.002 -7.067 -5.963 1.00 96.94 180 LEU A O 1
ATOM 1421 N N . ARG A 1 181 ? 5.907 -6.458 -4.925 1.00 95.31 181 ARG A N 1
ATOM 1422 C CA . ARG A 1 181 ? 6.495 -7.790 -4.798 1.00 95.31 181 ARG A CA 1
ATOM 1423 C C . ARG A 1 181 ? 6.625 -8.189 -3.343 1.00 95.31 181 ARG A C 1
ATOM 1425 O O . ARG A 1 181 ? 6.950 -7.370 -2.486 1.00 95.31 181 ARG A O 1
ATOM 1432 N N . LEU A 1 182 ? 6.357 -9.455 -3.071 1.00 93.56 182 LEU A N 1
ATOM 1433 C CA . LEU A 1 182 ? 6.544 -10.033 -1.753 1.00 93.56 182 LEU A CA 1
ATOM 1434 C C . LEU A 1 182 ? 8.026 -10.336 -1.532 1.00 93.56 182 LEU A C 1
ATOM 1436 O O . LEU A 1 182 ? 8.623 -11.060 -2.324 1.00 93.56 182 LEU A O 1
ATOM 1440 N N . ARG A 1 183 ? 8.601 -9.797 -0.453 1.00 91.88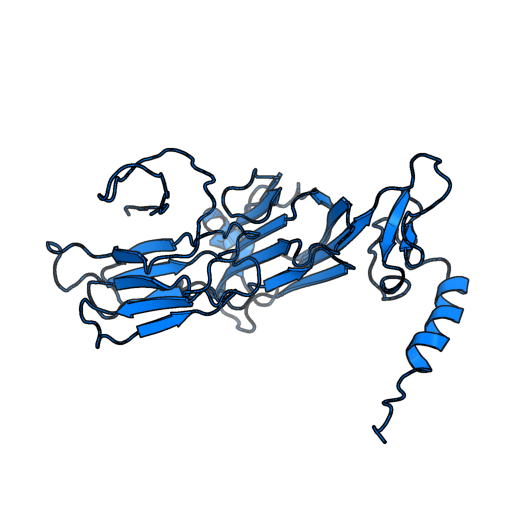 183 ARG A N 1
ATOM 1441 C CA . ARG A 1 183 ? 10.014 -9.996 -0.104 1.00 91.88 183 ARG A CA 1
ATOM 1442 C C . ARG A 1 183 ? 10.185 -11.008 1.019 1.00 91.88 183 ARG A C 1
ATOM 1444 O O . ARG A 1 183 ? 10.983 -11.928 0.906 1.00 91.88 183 ARG A O 1
ATOM 1451 N N . GLU A 1 184 ? 9.438 -10.835 2.103 1.00 90.81 184 GLU A N 1
ATOM 1452 C CA . GLU A 1 184 ? 9.545 -11.685 3.289 1.00 90.81 184 GLU A CA 1
ATOM 1453 C C . GLU A 1 184 ? 8.160 -11.907 3.896 1.00 90.81 184 GLU A C 1
ATOM 1455 O O . GLU A 1 184 ? 7.386 -10.960 4.058 1.00 90.81 184 GLU A O 1
ATOM 1460 N N . VAL A 1 185 ? 7.858 -13.157 4.249 1.00 90.50 185 VAL A N 1
ATOM 1461 C CA . VAL A 1 185 ? 6.671 -13.528 5.026 1.00 90.50 185 VAL A CA 1
ATOM 1462 C C . VAL A 1 185 ? 7.093 -14.520 6.088 1.00 90.50 185 VAL A C 1
ATOM 1464 O O . VAL A 1 185 ? 7.366 -15.682 5.797 1.00 90.50 185 VAL A O 1
ATOM 1467 N N . LEU A 1 186 ? 7.105 -14.059 7.328 1.00 89.25 186 LEU A N 1
ATOM 1468 C CA . LEU A 1 186 ? 7.284 -14.882 8.511 1.00 89.25 186 LEU A CA 1
ATOM 1469 C C . LEU A 1 186 ? 6.062 -14.638 9.385 1.00 89.25 186 LEU A C 1
ATOM 1471 O O . LEU A 1 186 ? 6.060 -13.738 10.208 1.00 89.25 186 LEU A O 1
ATOM 1475 N N . LEU A 1 187 ? 4.982 -15.375 9.141 1.00 86.81 187 LEU A N 1
ATOM 1476 C CA . LEU A 1 187 ? 3.731 -15.256 9.891 1.00 86.81 187 LEU A CA 1
ATOM 1477 C C . LEU A 1 187 ? 3.489 -16.581 10.621 1.00 86.81 187 LEU A C 1
ATOM 1479 O O . LEU A 1 187 ? 3.139 -17.578 9.991 1.00 86.81 187 LEU A O 1
ATOM 1483 N N . GLY A 1 188 ? 3.748 -16.595 11.928 1.00 81.88 188 GLY A N 1
ATOM 1484 C CA . GLY A 1 188 ? 3.732 -17.775 12.790 1.00 81.88 188 GLY A CA 1
ATOM 1485 C C . GLY A 1 188 ? 2.450 -17.904 13.614 1.00 81.88 188 GLY A C 1
ATOM 1486 O O . GLY A 1 188 ? 1.332 -17.807 13.098 1.00 81.88 188 GLY A O 1
ATOM 1487 N N . ASP A 1 189 ? 2.607 -18.136 14.918 1.00 76.81 189 ASP A N 1
ATOM 1488 C CA . ASP A 1 189 ? 1.507 -18.499 15.821 1.00 76.81 189 ASP A CA 1
ATOM 1489 C C . ASP A 1 189 ? 0.423 -17.420 15.927 1.00 76.81 189 ASP A C 1
ATOM 1491 O O . ASP A 1 189 ? -0.763 -17.749 15.981 1.00 76.81 189 ASP A O 1
ATOM 1495 N N . GLY A 1 190 ? 0.790 -16.134 15.868 1.00 76.88 190 GLY A N 1
ATOM 1496 C CA . GLY A 1 190 ? -0.175 -15.026 15.887 1.00 76.88 190 GLY A CA 1
ATOM 1497 C C . GLY A 1 190 ? -1.121 -15.071 14.695 1.00 76.88 190 GLY A C 1
ATOM 1498 O O . GLY A 1 190 ? -2.342 -14.927 14.845 1.00 76.88 190 GLY A O 1
ATOM 1499 N N . TRP A 1 191 ? -0.572 -15.374 13.515 1.00 83.94 191 TRP A N 1
ATOM 1500 C CA . TRP A 1 191 ? -1.343 -15.505 12.285 1.00 83.94 191 TRP A CA 1
ATOM 1501 C C . TRP A 1 191 ? -2.376 -16.638 12.359 1.00 83.94 191 TRP A C 1
ATOM 1503 O O . TRP A 1 191 ? -3.512 -16.468 11.901 1.00 83.94 191 TRP A O 1
ATOM 1513 N N . LEU A 1 192 ? -2.009 -17.763 12.980 1.00 81.94 192 LEU A N 1
ATOM 1514 C CA . LEU A 1 192 ? -2.857 -18.946 13.131 1.00 81.94 192 LEU A CA 1
ATOM 1515 C C . LEU A 1 192 ? -3.887 -18.800 14.258 1.00 81.94 192 LEU A C 1
ATOM 1517 O O . LEU A 1 192 ? -5.083 -19.009 14.026 1.00 81.94 192 LEU A O 1
ATOM 1521 N N . GLN A 1 193 ? -3.452 -18.395 15.454 1.00 81.50 193 GLN A N 1
ATOM 1522 C CA . GLN A 1 193 ? -4.290 -18.286 16.652 1.00 81.50 193 GLN A CA 1
ATOM 1523 C C . GLN A 1 193 ? -5.463 -17.327 16.433 1.00 81.50 193 GLN A C 1
ATOM 1525 O O . GLN A 1 193 ? -6.611 -17.641 16.756 1.00 81.50 193 GLN A O 1
ATOM 1530 N N . PHE A 1 194 ? -5.196 -16.177 15.811 1.00 82.44 194 PHE A N 1
ATOM 1531 C CA . PHE A 1 194 ? -6.215 -15.178 15.495 1.00 82.44 194 PHE A CA 1
ATOM 1532 C C . PHE A 1 194 ? -6.724 -15.293 14.052 1.00 82.44 194 PHE A C 1
ATOM 1534 O O . PHE A 1 194 ? -7.317 -14.352 13.526 1.00 82.44 194 PHE A O 1
ATOM 1541 N N . GLY A 1 195 ? -6.579 -16.456 13.406 1.00 78.06 195 GLY A N 1
ATOM 1542 C CA . GLY A 1 195 ? -6.825 -16.653 11.973 1.00 78.06 195 GLY A CA 1
ATOM 1543 C C . GLY A 1 195 ? -8.215 -16.268 11.446 1.00 78.06 195 GLY A C 1
ATOM 1544 O O . GLY A 1 195 ? -8.368 -16.000 10.256 1.00 78.06 195 GLY A O 1
ATOM 1545 N N . ARG A 1 196 ? -9.239 -16.193 12.310 1.00 83.88 196 ARG A N 1
ATOM 1546 C CA . ARG A 1 196 ? -10.579 -15.675 11.948 1.00 83.88 196 ARG A CA 1
ATOM 1547 C C . ARG A 1 196 ? -10.641 -14.146 11.854 1.00 83.88 196 ARG A C 1
ATOM 1549 O O . ARG A 1 196 ? -11.508 -13.617 11.163 1.00 83.88 196 ARG A O 1
ATOM 1556 N N . LYS A 1 197 ? -9.761 -13.451 12.575 1.00 83.88 197 LYS A N 1
ATOM 1557 C CA . LYS A 1 197 ? -9.630 -11.987 12.608 1.00 83.88 197 LYS A CA 1
ATOM 1558 C C . LYS A 1 197 ? -8.526 -11.507 11.665 1.00 83.88 197 LYS A C 1
ATOM 1560 O O . LYS A 1 197 ? -8.636 -10.412 11.113 1.00 83.88 197 LYS A O 1
ATOM 1565 N N . ASN A 1 198 ? -7.504 -12.336 11.464 1.00 90.06 198 ASN A N 1
ATOM 1566 C CA . ASN A 1 198 ? -6.349 -12.003 10.653 1.00 90.06 198 ASN A CA 1
ATOM 1567 C C . ASN A 1 198 ? -6.705 -11.977 9.167 1.00 90.06 198 ASN A C 1
ATOM 1569 O O . ASN A 1 198 ? -7.333 -12.893 8.628 1.00 90.06 198 ASN A O 1
ATOM 1573 N N . SER A 1 199 ? -6.316 -10.899 8.497 1.00 93.00 199 SER A N 1
ATOM 1574 C CA . SER A 1 199 ? -6.516 -10.755 7.063 1.00 93.00 199 SER A CA 1
ATOM 1575 C C . SER A 1 199 ? -5.477 -9.823 6.467 1.00 93.00 199 SER A C 1
ATOM 1577 O O . SER A 1 199 ? -5.332 -8.699 6.953 1.00 93.00 199 SER A O 1
ATOM 1579 N N . LEU A 1 200 ? -4.874 -10.237 5.360 1.00 94.12 200 LEU A N 1
ATOM 1580 C CA . LEU A 1 200 ? -4.113 -9.367 4.471 1.00 94.12 200 LEU A CA 1
ATOM 1581 C C . LEU A 1 200 ? -4.926 -9.181 3.189 1.00 94.12 200 LEU A C 1
ATOM 1583 O O . LEU A 1 200 ? -5.193 -10.146 2.478 1.00 94.12 200 LEU A O 1
ATOM 1587 N N . GLU A 1 201 ? -5.363 -7.958 2.914 1.00 94.69 201 GLU A N 1
ATOM 1588 C CA . GLU A 1 201 ? -6.090 -7.594 1.696 1.00 94.69 201 GLU A CA 1
ATOM 1589 C C . GLU A 1 201 ? -5.209 -6.710 0.811 1.00 94.69 201 GLU A C 1
ATOM 1591 O O . GLU A 1 201 ? -4.633 -5.736 1.291 1.00 94.69 201 GLU A O 1
ATOM 1596 N N . ILE A 1 202 ? -5.163 -7.011 -0.486 1.00 95.81 202 ILE A N 1
ATOM 1597 C CA . ILE A 1 202 ? -4.486 -6.207 -1.509 1.00 95.81 202 ILE A CA 1
ATOM 1598 C C . ILE A 1 202 ? -5.525 -5.850 -2.571 1.00 95.81 202 ILE A C 1
ATOM 1600 O O . ILE A 1 202 ? -6.249 -6.719 -3.066 1.00 95.81 202 ILE A O 1
ATOM 1604 N N . ARG A 1 203 ? -5.641 -4.564 -2.907 1.00 94.75 203 ARG A N 1
ATOM 1605 C CA . ARG A 1 203 ? -6.665 -4.033 -3.818 1.00 94.75 203 ARG A CA 1
ATOM 1606 C C . ARG A 1 203 ? -6.054 -3.185 -4.930 1.00 94.75 203 ARG A C 1
ATOM 1608 O O . ARG A 1 203 ? -5.088 -2.457 -4.705 1.00 94.75 203 ARG A O 1
ATOM 1615 N N . LYS A 1 204 ? -6.669 -3.258 -6.114 1.00 93.38 204 LYS A N 1
ATOM 1616 C CA . LYS A 1 204 ? -6.304 -2.511 -7.325 1.00 93.38 204 LYS A CA 1
ATOM 1617 C C . LYS A 1 204 ? -6.903 -1.107 -7.282 1.00 93.38 204 LYS A C 1
ATOM 1619 O O . LYS A 1 204 ? -7.991 -0.883 -7.801 1.00 93.38 204 LYS A O 1
ATOM 1624 N N . GLY A 1 205 ? -6.220 -0.185 -6.619 1.00 89.88 205 GLY A N 1
ATOM 1625 C CA . GLY A 1 205 ? -6.622 1.213 -6.488 1.00 89.88 205 GLY A CA 1
ATOM 1626 C C . GLY A 1 205 ? -6.292 1.762 -5.105 1.00 89.88 205 GLY A C 1
ATOM 1627 O O . GLY A 1 205 ? -5.809 1.050 -4.236 1.00 89.88 205 GLY A O 1
ATOM 1628 N N . VAL A 1 206 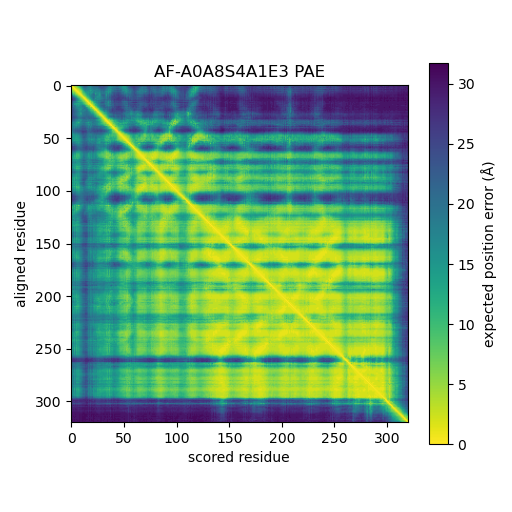? -6.585 3.039 -4.879 1.00 85.00 206 VAL A N 1
ATOM 1629 C CA . VAL A 1 206 ? -6.159 3.7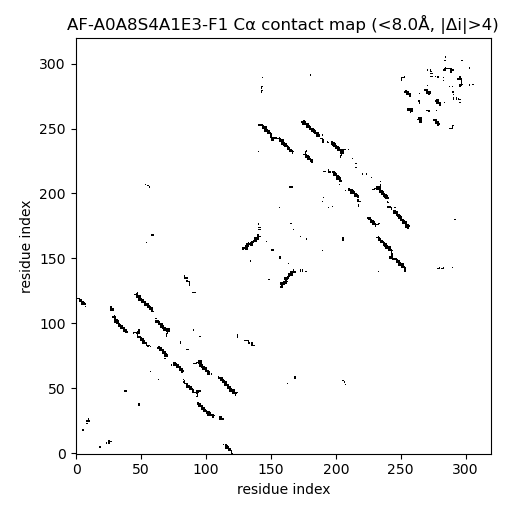78 -3.670 1.00 85.00 206 VAL A CA 1
ATOM 1630 C C . VAL A 1 206 ? -7.241 3.872 -2.590 1.00 85.00 206 VAL A C 1
ATOM 1632 O O . VAL A 1 206 ? -7.212 4.759 -1.738 1.00 85.00 206 VAL A O 1
ATOM 1635 N N . SER A 1 207 ? -8.245 2.995 -2.640 1.00 83.19 207 SER A N 1
ATOM 1636 C CA . SER A 1 207 ? -9.416 3.056 -1.764 1.00 83.19 207 SER A CA 1
ATOM 1637 C C . SER A 1 207 ? -9.790 1.682 -1.213 1.00 83.19 207 SER A C 1
ATOM 1639 O O . SER A 1 207 ? -9.590 0.651 -1.852 1.00 83.19 207 SER A O 1
ATOM 1641 N N . SER A 1 208 ? -10.424 1.678 -0.038 1.00 82.38 208 SER A N 1
ATOM 1642 C CA . SER A 1 208 ? -10.953 0.454 0.581 1.00 82.38 208 SER A CA 1
ATOM 1643 C C . SER A 1 208 ? -12.099 -0.210 -0.203 1.00 82.38 208 SER A C 1
ATOM 1645 O O . SER A 1 208 ? -12.506 -1.321 0.134 1.00 82.38 208 SER A O 1
ATOM 1647 N N . GLU A 1 209 ? -12.633 0.459 -1.227 1.00 82.25 209 GLU A N 1
ATOM 1648 C CA . GLU A 1 209 ? -13.706 -0.040 -2.101 1.00 82.25 209 GLU A CA 1
ATOM 1649 C C . GLU A 1 209 ? -13.192 -0.490 -3.467 1.00 82.25 209 GLU A C 1
ATOM 1651 O O . GLU A 1 209 ? -13.955 -1.044 -4.257 1.00 82.25 209 GLU A O 1
ATOM 1656 N N . ALA A 1 210 ? -11.901 -0.283 -3.730 1.00 86.50 210 ALA A N 1
ATOM 1657 C CA . ALA A 1 210 ? -11.260 -0.730 -4.949 1.00 86.50 210 ALA A CA 1
ATOM 1658 C C . ALA A 1 210 ? -11.364 -2.264 -5.111 1.00 86.50 210 ALA A C 1
ATOM 1660 O O . ALA A 1 210 ? -11.441 -2.984 -4.099 1.00 86.50 210 ALA A O 1
ATOM 1661 N N . PRO A 1 211 ? -11.363 -2.779 -6.357 1.00 92.38 211 PRO A N 1
ATOM 1662 C CA . PRO A 1 211 ? -11.412 -4.211 -6.634 1.00 92.38 211 PRO A CA 1
ATOM 1663 C C . PRO A 1 211 ? -10.336 -4.987 -5.872 1.00 92.38 211 PRO A C 1
ATOM 1665 O O . PRO A 1 211 ? -9.182 -4.566 -5.793 1.00 92.38 211 PRO A O 1
ATOM 1668 N N . LEU A 1 212 ? -10.722 -6.121 -5.291 1.00 93.44 212 LEU A N 1
ATOM 1669 C CA . LEU A 1 212 ? -9.810 -6.985 -4.548 1.00 93.44 212 LEU A CA 1
ATOM 1670 C C . LEU A 1 212 ? -8.923 -7.756 -5.532 1.00 93.44 212 LEU A C 1
ATOM 1672 O O . LEU A 1 212 ? -9.446 -8.449 -6.398 1.00 93.44 212 LEU A O 1
ATOM 1676 N N . LEU A 1 213 ? -7.604 -7.633 -5.382 1.00 94.25 213 LEU A N 1
ATOM 1677 C CA . LEU A 1 213 ? -6.632 -8.450 -6.111 1.00 94.25 213 LEU A CA 1
ATOM 1678 C C . LEU A 1 213 ? -6.376 -9.754 -5.368 1.00 94.25 213 LEU A C 1
ATOM 1680 O O . LEU A 1 213 ? -6.399 -10.822 -5.966 1.00 94.25 213 LEU A O 1
ATOM 1684 N N . ALA A 1 214 ? -6.169 -9.662 -4.055 1.00 93.31 214 ALA A N 1
ATOM 1685 C CA . ALA A 1 214 ? -5.956 -10.825 -3.216 1.00 93.31 214 ALA A CA 1
ATOM 1686 C C . ALA A 1 214 ? -6.432 -10.588 -1.785 1.00 93.31 214 ALA A C 1
ATOM 1688 O O . ALA A 1 214 ? -6.435 -9.463 -1.274 1.00 93.31 214 ALA A O 1
ATOM 1689 N N . ARG A 1 215 ? -6.829 -11.678 -1.130 1.00 93.81 215 ARG A N 1
ATOM 1690 C CA . ARG A 1 215 ? -7.121 -11.707 0.300 1.00 93.81 215 ARG A CA 1
ATOM 1691 C C . ARG A 1 215 ? -6.583 -12.991 0.902 1.00 93.81 215 ARG A C 1
ATOM 1693 O O . ARG A 1 215 ? -7.085 -14.071 0.605 1.00 93.81 215 ARG A O 1
ATOM 1700 N N . TYR A 1 216 ? -5.643 -12.837 1.819 1.00 92.31 216 TYR A N 1
ATOM 1701 C CA . TYR A 1 216 ? -5.044 -13.930 2.563 1.00 92.31 216 TYR A CA 1
ATOM 1702 C C . TYR A 1 216 ? -5.597 -13.970 3.978 1.00 92.31 216 TYR A C 1
ATOM 1704 O O . TYR A 1 216 ? -5.835 -12.945 4.620 1.00 92.31 216 TYR A O 1
ATOM 1712 N N . THR A 1 217 ? -5.829 -15.189 4.440 1.00 90.44 217 THR A N 1
ATOM 1713 C CA . THR A 1 217 ? -6.237 -15.527 5.806 1.00 90.44 217 THR A CA 1
ATOM 1714 C C . THR A 1 217 ? -5.355 -16.681 6.278 1.00 90.44 217 THR A C 1
ATOM 1716 O O . THR A 1 217 ? -4.555 -17.194 5.493 1.00 90.44 217 THR A O 1
ATOM 1719 N N . ALA A 1 218 ? -5.530 -17.144 7.516 1.00 82.81 218 ALA A N 1
ATOM 1720 C CA . ALA A 1 218 ? -4.768 -18.271 8.063 1.00 82.81 218 ALA A CA 1
ATOM 1721 C C . ALA A 1 218 ? -4.769 -19.545 7.198 1.00 82.81 218 ALA A C 1
ATOM 1723 O O . ALA A 1 218 ? -3.858 -20.351 7.318 1.00 82.81 218 ALA A O 1
ATOM 1724 N N . ARG A 1 219 ? -5.764 -19.732 6.320 1.00 81.25 219 ARG A N 1
ATOM 1725 C CA . ARG A 1 219 ? -5.906 -20.953 5.510 1.00 81.25 219 ARG A CA 1
ATOM 1726 C C . ARG A 1 219 ? -5.220 -20.909 4.147 1.00 81.25 219 ARG A C 1
ATOM 1728 O O . ARG A 1 219 ? -4.901 -21.963 3.623 1.00 81.25 219 ARG A O 1
ATOM 1735 N N . ASN A 1 220 ? -5.021 -19.718 3.583 1.00 85.00 220 ASN A N 1
ATOM 1736 C CA . ASN A 1 220 ? -4.643 -19.561 2.171 1.00 85.00 220 ASN A CA 1
ATOM 1737 C C . ASN A 1 220 ? -3.312 -18.817 2.002 1.00 85.00 220 ASN A C 1
ATOM 1739 O O . ASN A 1 220 ? -3.004 -18.350 0.912 1.00 85.00 220 ASN A O 1
ATOM 1743 N N . LEU A 1 221 ? -2.546 -18.632 3.081 1.00 82.31 221 LEU A N 1
ATOM 1744 C CA . LEU A 1 221 ? -1.280 -17.899 3.016 1.00 82.31 221 LEU A CA 1
ATOM 1745 C C . LEU A 1 221 ? -0.231 -18.628 2.156 1.00 82.31 221 LEU A C 1
ATOM 1747 O O . LEU A 1 221 ? 0.632 -17.978 1.582 1.00 82.31 221 LEU A O 1
ATOM 1751 N N . THR A 1 222 ? -0.334 -19.953 2.026 1.00 79.12 222 THR A N 1
ATOM 1752 C CA . THR A 1 222 ? 0.551 -20.770 1.179 1.00 79.12 222 THR A CA 1
ATOM 1753 C C . THR A 1 222 ? 0.458 -20.417 -0.302 1.00 79.12 222 THR A C 1
ATOM 1755 O O . THR A 1 222 ? 1.436 -20.579 -1.021 1.00 79.12 222 THR A O 1
ATOM 1758 N N . ASP A 1 223 ? -0.683 -19.887 -0.743 1.00 82.69 223 ASP A N 1
ATOM 1759 C CA . ASP A 1 223 ? -0.956 -19.572 -2.149 1.00 82.69 223 ASP A CA 1
ATOM 1760 C C . ASP A 1 223 ? -0.682 -18.091 -2.456 1.00 82.69 223 ASP A C 1
ATOM 1762 O O . ASP A 1 223 ? -1.277 -17.503 -3.364 1.00 82.69 223 ASP A O 1
ATOM 1766 N N . ILE A 1 224 ? 0.161 -17.440 -1.647 1.00 87.12 224 ILE A N 1
ATOM 1767 C CA . ILE A 1 224 ? 0.438 -16.016 -1.797 1.00 87.12 224 ILE A CA 1
ATOM 1768 C C . ILE A 1 224 ? 1.152 -15.732 -3.119 1.00 87.12 224 ILE A C 1
ATOM 1770 O O . ILE A 1 224 ? 2.254 -16.210 -3.376 1.00 87.12 224 ILE A O 1
ATOM 1774 N N . SER A 1 225 ? 0.522 -14.912 -3.966 1.00 88.31 225 SER A N 1
ATOM 1775 C CA . SER A 1 225 ? 1.175 -14.423 -5.180 1.00 88.31 225 SER A CA 1
ATOM 1776 C C . SER A 1 225 ? 2.374 -13.552 -4.816 1.00 88.31 225 SER A C 1
ATOM 1778 O O . SER A 1 225 ? 2.288 -12.685 -3.937 1.00 88.31 225 SER A O 1
ATOM 1780 N N . LEU A 1 226 ? 3.469 -13.766 -5.544 1.00 89.31 226 LEU A N 1
ATOM 1781 C CA . LEU A 1 226 ? 4.738 -13.069 -5.364 1.00 89.31 226 LEU A CA 1
ATOM 1782 C C . LEU A 1 226 ? 4.714 -11.635 -5.905 1.00 89.31 226 LEU A C 1
ATOM 1784 O O . LEU A 1 226 ? 5.546 -10.832 -5.493 1.00 89.31 226 LEU A O 1
ATOM 1788 N N . ALA A 1 227 ? 3.775 -11.293 -6.797 1.00 93.56 227 ALA A N 1
ATOM 1789 C CA . ALA A 1 227 ? 3.679 -9.958 -7.382 1.00 93.56 227 ALA A CA 1
ATOM 1790 C C . ALA A 1 227 ? 2.233 -9.514 -7.678 1.00 93.56 227 ALA A C 1
ATOM 1792 O O . ALA A 1 227 ? 1.365 -10.329 -8.007 1.00 93.56 227 ALA A O 1
ATOM 1793 N N . TYR A 1 228 ? 1.992 -8.201 -7.597 1.00 95.12 228 TYR A N 1
ATOM 1794 C CA . TYR A 1 228 ? 0.736 -7.529 -7.948 1.00 95.12 228 TYR A CA 1
ATOM 1795 C C . TYR A 1 228 ? 1.023 -6.237 -8.702 1.00 95.12 228 TYR A C 1
ATOM 1797 O O . TYR A 1 228 ? 1.904 -5.481 -8.304 1.00 95.12 228 TYR A O 1
ATOM 1805 N N . THR A 1 229 ? 0.223 -5.931 -9.722 1.00 94.31 229 THR A N 1
ATOM 1806 C CA . THR A 1 229 ? 0.423 -4.734 -10.549 1.00 94.31 229 THR A CA 1
ATOM 1807 C C . THR A 1 229 ? -0.854 -3.910 -10.654 1.00 94.31 229 THR A C 1
ATOM 1809 O O . THR A 1 229 ? -1.956 -4.452 -10.781 1.00 94.31 229 THR A O 1
ATOM 1812 N N . SER A 1 230 ? -0.724 -2.583 -10.614 1.00 95.06 230 SER A N 1
ATOM 1813 C CA . SER A 1 230 ? -1.850 -1.659 -10.773 1.00 95.06 230 SER A CA 1
ATOM 1814 C C . SER A 1 230 ? -1.432 -0.335 -11.410 1.00 95.06 230 SER A C 1
ATOM 1816 O O . SER A 1 230 ? -0.439 0.256 -11.009 1.00 95.06 230 SER A O 1
ATOM 1818 N N . GLN A 1 231 ? -2.236 0.167 -12.350 1.00 92.62 231 GLN A N 1
ATOM 1819 C CA . GLN A 1 231 ? -2.056 1.484 -12.987 1.00 92.62 231 GLN A CA 1
ATOM 1820 C C . GLN A 1 231 ? -2.601 2.641 -12.128 1.00 92.62 231 GLN A C 1
ATOM 1822 O O . GLN A 1 231 ? -2.160 3.784 -12.227 1.00 92.62 231 GLN A O 1
ATOM 1827 N N . GLU A 1 232 ? -3.568 2.346 -11.256 1.00 88.25 232 GLU A N 1
ATOM 1828 C CA . GLU A 1 232 ? -4.298 3.342 -10.457 1.00 88.25 232 GLU A CA 1
ATOM 1829 C C . GLU A 1 232 ? -3.719 3.522 -9.042 1.00 88.25 232 GLU A C 1
ATOM 1831 O O . GLU A 1 232 ? -4.218 4.338 -8.267 1.00 88.25 232 GLU A O 1
ATOM 1836 N N . GLY A 1 233 ? -2.685 2.751 -8.691 1.00 92.00 233 GLY A N 1
ATOM 1837 C CA . GLY A 1 233 ? -2.151 2.625 -7.334 1.00 92.00 233 GLY A CA 1
ATOM 1838 C C . GLY A 1 233 ? -2.658 1.380 -6.600 1.00 92.00 233 GLY A C 1
ATOM 1839 O O . GLY A 1 233 ? -3.450 0.597 -7.135 1.00 92.00 233 GLY A O 1
ATOM 1840 N N . LEU A 1 234 ? -2.187 1.179 -5.372 1.00 94.81 234 LEU A N 1
ATOM 1841 C CA . LEU A 1 234 ? -2.486 -0.004 -4.561 1.00 94.81 234 LEU A CA 1
ATOM 1842 C C . LEU A 1 234 ? -2.938 0.380 -3.152 1.00 94.81 234 LEU A C 1
ATOM 1844 O O . LEU A 1 234 ? -2.449 1.341 -2.554 1.00 94.81 234 LEU A O 1
ATOM 1848 N N . TYR A 1 235 ? -3.858 -0.422 -2.623 1.00 93.44 235 TYR A N 1
ATOM 1849 C CA . TYR A 1 235 ? -4.349 -0.344 -1.255 1.00 93.44 235 TYR A CA 1
ATOM 1850 C C . TYR A 1 235 ? -4.093 -1.692 -0.593 1.00 93.44 235 TYR A C 1
ATOM 1852 O O . TYR A 1 235 ? -4.666 -2.708 -0.996 1.00 93.44 235 TYR A O 1
ATOM 1860 N N . LEU A 1 236 ? -3.230 -1.695 0.417 1.00 94.94 236 LEU A N 1
ATOM 1861 C CA . LEU A 1 236 ? -2.909 -2.865 1.220 1.00 94.94 236 LEU A CA 1
ATOM 1862 C C . LEU A 1 236 ? -3.494 -2.662 2.612 1.00 94.94 236 LEU A C 1
ATOM 1864 O O . LEU A 1 236 ? -3.392 -1.573 3.178 1.00 94.94 236 LEU A O 1
ATOM 1868 N N . ARG A 1 237 ? -4.082 -3.707 3.188 1.00 93.50 237 ARG A N 1
ATOM 1869 C CA . ARG A 1 237 ? -4.570 -3.678 4.565 1.00 93.50 237 ARG A CA 1
ATOM 1870 C C . ARG A 1 237 ? -4.233 -4.963 5.293 1.00 93.50 237 ARG A C 1
ATOM 1872 O O . ARG A 1 237 ? -4.709 -6.029 4.907 1.00 93.50 237 ARG A O 1
ATOM 1879 N N . LEU A 1 238 ? -3.493 -4.828 6.383 1.00 93.12 238 LEU A N 1
ATOM 1880 C CA . LEU A 1 238 ? -3.161 -5.906 7.301 1.00 93.12 238 LEU A CA 1
ATOM 1881 C C . LEU A 1 238 ? -3.981 -5.734 8.577 1.00 93.12 238 LEU A C 1
ATOM 1883 O O . LEU A 1 238 ? -3.953 -4.680 9.204 1.00 93.12 238 LEU A O 1
ATOM 1887 N N . ARG A 1 239 ? -4.731 -6.763 8.961 1.00 92.31 239 ARG A N 1
ATOM 1888 C CA . ARG A 1 239 ? -5.464 -6.810 10.231 1.00 92.31 239 ARG A CA 1
ATOM 1889 C C . ARG A 1 239 ? -5.110 -8.073 10.968 1.00 92.31 239 ARG A C 1
ATOM 1891 O O . ARG A 1 239 ? -4.962 -9.104 10.314 1.00 92.31 239 ARG A O 1
ATOM 1898 N N . GLY A 1 240 ? -5.021 -8.012 12.287 1.00 91.06 240 GLY A N 1
ATOM 1899 C CA . GLY A 1 240 ? -4.820 -9.213 13.084 1.00 91.06 240 GLY A CA 1
ATOM 1900 C C . GLY A 1 240 ? -4.044 -9.014 14.371 1.00 91.06 240 GLY A C 1
ATOM 1901 O O . GLY A 1 240 ? -3.665 -7.892 14.682 1.00 91.06 240 GLY A O 1
ATOM 1902 N N . GLY A 1 241 ? -3.835 -10.109 15.097 1.00 90.94 241 GLY A N 1
ATOM 1903 C CA . GLY A 1 241 ? -2.920 -10.182 16.237 1.00 90.94 241 GLY A CA 1
ATOM 1904 C C . GLY A 1 241 ? -1.561 -10.728 15.803 1.00 90.94 241 GLY A C 1
ATOM 1905 O O . GLY A 1 241 ? -1.523 -11.773 15.154 1.00 90.94 241 GLY A O 1
ATOM 1906 N N . TYR A 1 242 ? -0.479 -10.030 16.153 1.00 90.50 242 TYR A N 1
ATOM 1907 C CA . TYR A 1 242 ? 0.888 -10.364 15.739 1.00 90.50 242 TYR A CA 1
ATOM 1908 C C . TYR A 1 242 ? 1.855 -10.338 16.928 1.00 90.50 242 TYR A C 1
ATOM 1910 O O . TYR A 1 242 ? 1.775 -9.453 17.790 1.00 90.50 242 TYR A O 1
ATOM 1918 N N . TYR A 1 243 ? 2.779 -11.296 16.942 1.00 90.06 243 TYR A N 1
ATOM 1919 C CA . TYR A 1 243 ? 3.883 -11.419 17.897 1.00 90.06 243 TYR A CA 1
ATOM 1920 C C . TYR A 1 243 ? 5.171 -10.787 17.355 1.00 90.06 243 TYR A C 1
ATOM 1922 O O . TYR A 1 243 ? 5.264 -10.451 16.179 1.00 90.06 243 TYR A O 1
ATOM 1930 N N . SER A 1 244 ? 6.196 -10.669 18.199 1.00 88.50 244 SER A N 1
ATOM 1931 C CA . SER A 1 244 ? 7.522 -10.140 17.831 1.00 88.50 244 SER A CA 1
ATOM 1932 C C . SER A 1 244 ? 8.225 -10.898 16.707 1.00 88.50 244 SER A C 1
ATOM 1934 O O . SER A 1 244 ? 9.059 -10.333 15.999 1.00 88.50 244 SER A O 1
ATOM 1936 N N . THR A 1 245 ? 7.901 -12.178 16.547 1.00 87.88 245 THR A N 1
ATOM 1937 C CA . THR A 1 245 ? 8.451 -13.049 15.507 1.00 87.88 245 THR A CA 1
ATOM 1938 C C . THR A 1 245 ? 7.792 -12.834 14.151 1.00 87.88 245 THR A C 1
ATOM 1940 O O . THR A 1 245 ? 8.381 -13.204 13.137 1.00 87.88 245 THR A O 1
ATOM 1943 N N . ASP A 1 246 ? 6.604 -12.223 14.121 1.00 90.38 246 ASP A N 1
ATOM 1944 C CA . ASP A 1 246 ? 5.857 -12.028 12.891 1.00 90.38 246 ASP A CA 1
ATOM 1945 C C . ASP A 1 246 ? 6.442 -10.861 12.082 1.00 90.38 246 ASP A C 1
ATOM 1947 O O . ASP A 1 246 ? 6.520 -9.722 12.557 1.00 90.38 246 ASP A O 1
ATOM 1951 N N . LYS A 1 247 ? 6.834 -11.138 10.836 1.00 91.62 247 LYS A N 1
ATOM 1952 C CA . LYS A 1 247 ? 7.372 -10.161 9.885 1.00 91.62 247 LYS A CA 1
ATOM 1953 C C . LYS A 1 247 ? 6.707 -10.291 8.525 1.00 91.62 247 LYS A C 1
ATOM 1955 O O . LYS A 1 247 ? 6.438 -11.388 8.036 1.00 91.62 247 LYS A O 1
ATOM 1960 N N . LEU A 1 248 ? 6.471 -9.150 7.894 1.00 93.00 248 LEU A N 1
ATOM 1961 C CA . LEU A 1 248 ? 5.941 -9.063 6.541 1.00 93.00 248 LEU A CA 1
ATOM 1962 C C . LEU A 1 248 ? 6.635 -7.913 5.822 1.00 93.00 248 LEU A C 1
ATOM 1964 O O . LEU A 1 248 ? 6.657 -6.796 6.329 1.00 93.00 248 LEU A O 1
ATOM 1968 N N . SER A 1 249 ? 7.189 -8.174 4.645 1.00 94.94 249 SER A N 1
ATOM 1969 C CA . SER A 1 249 ? 7.892 -7.163 3.862 1.00 94.94 249 SER A CA 1
ATOM 1970 C C . SER A 1 249 ? 7.508 -7.238 2.391 1.00 94.94 249 SER A C 1
ATOM 1972 O O . SER A 1 249 ? 7.480 -8.319 1.794 1.00 94.94 249 SER A O 1
ATOM 1974 N N . PHE A 1 250 ? 7.239 -6.075 1.806 1.00 95.94 250 PHE A N 1
ATOM 1975 C CA . PHE A 1 250 ? 7.005 -5.900 0.380 1.00 95.94 250 PHE A CA 1
ATOM 1976 C C . PHE A 1 250 ? 7.998 -4.906 -0.204 1.00 95.94 250 PHE A C 1
ATOM 1978 O O . PHE A 1 250 ? 8.294 -3.885 0.411 1.00 95.94 250 PHE A O 1
ATOM 1985 N N . THR A 1 251 ? 8.416 -5.149 -1.436 1.00 96.62 251 THR A N 1
ATOM 1986 C CA . THR A 1 251 ? 9.060 -4.138 -2.274 1.00 96.62 251 THR A CA 1
ATOM 1987 C C . THR A 1 251 ? 8.001 -3.553 -3.197 1.00 96.62 251 THR A C 1
ATOM 1989 O O . THR A 1 251 ? 7.265 -4.301 -3.842 1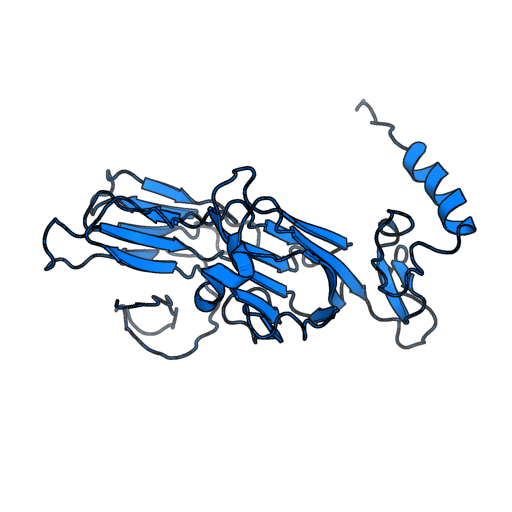.00 96.62 251 THR A O 1
ATOM 1992 N N . TYR A 1 252 ? 7.891 -2.231 -3.272 1.00 96.56 252 TYR A N 1
ATOM 1993 C CA . TYR A 1 252 ? 7.081 -1.574 -4.292 1.00 96.56 252 TYR A CA 1
ATOM 1994 C C . TYR A 1 252 ? 7.978 -0.792 -5.244 1.00 96.56 252 TYR A C 1
ATOM 1996 O O . TYR A 1 252 ? 8.940 -0.154 -4.823 1.00 96.56 252 TYR A O 1
ATOM 2004 N N . THR A 1 253 ? 7.625 -0.819 -6.522 1.00 96.38 253 THR A N 1
ATOM 2005 C CA . THR A 1 253 ? 8.372 -0.144 -7.580 1.00 96.38 253 THR A CA 1
ATOM 2006 C C . THR A 1 253 ? 7.386 0.497 -8.543 1.00 96.38 253 THR A C 1
ATOM 2008 O O . THR A 1 253 ? 6.469 -0.162 -9.040 1.00 96.38 253 THR A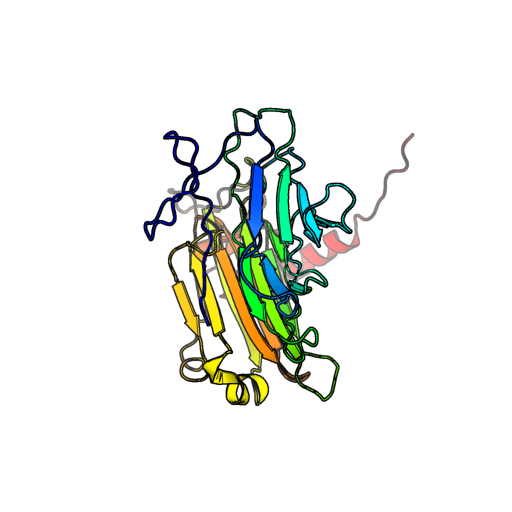 O 1
ATOM 2011 N N . ALA A 1 254 ? 7.544 1.790 -8.795 1.00 95.25 254 ALA A N 1
ATOM 2012 C CA . ALA A 1 254 ? 6.865 2.476 -9.879 1.00 95.25 254 ALA A CA 1
ATOM 2013 C C . ALA A 1 254 ? 7.568 2.126 -11.192 1.00 95.25 254 ALA A C 1
ATOM 2015 O O . ALA A 1 254 ? 8.780 2.281 -11.307 1.00 95.25 254 ALA A O 1
ATOM 2016 N N . VAL A 1 255 ? 6.803 1.640 -12.164 1.00 94.62 255 VAL A N 1
ATOM 2017 C CA . VAL A 1 255 ? 7.329 1.160 -13.442 1.00 94.62 255 VAL A CA 1
ATOM 2018 C C . VAL A 1 255 ? 6.727 1.937 -14.604 1.00 94.62 255 VAL A C 1
ATOM 2020 O O . VAL A 1 255 ? 5.581 2.404 -14.541 1.00 94.62 255 VAL A O 1
ATOM 2023 N N . LYS A 1 256 ? 7.497 2.039 -15.681 1.00 92.88 256 LYS A N 1
ATOM 2024 C CA . LYS A 1 256 ? 7.052 2.500 -16.996 1.00 92.88 256 LYS A CA 1
ATOM 2025 C C . LYS A 1 256 ? 7.237 1.381 -18.014 1.00 92.88 256 LYS A C 1
ATOM 2027 O O . LYS A 1 256 ? 8.072 0.494 -17.824 1.00 92.88 256 LYS A O 1
ATOM 2032 N N . ASN A 1 257 ? 6.449 1.412 -19.076 1.00 88.69 257 ASN A N 1
ATOM 2033 C CA . ASN A 1 257 ? 6.627 0.512 -20.207 1.00 88.69 257 ASN A CA 1
ATOM 2034 C C . ASN A 1 257 ? 7.686 1.075 -21.165 1.00 88.69 257 ASN A C 1
ATOM 2036 O O . ASN A 1 257 ? 7.854 2.291 -21.275 1.00 88.69 257 ASN A O 1
ATOM 2040 N N . VAL A 1 258 ? 8.371 0.182 -21.880 1.00 85.50 258 VAL A N 1
ATOM 2041 C CA . VAL A 1 258 ? 9.239 0.536 -23.016 1.00 85.50 258 VAL A CA 1
ATOM 2042 C C . VAL A 1 258 ? 8.454 1.338 -24.060 1.00 85.50 258 VAL A C 1
ATOM 2044 O O . VAL A 1 258 ? 7.245 1.145 -24.226 1.00 85.50 258 VAL A O 1
ATOM 2047 N N . THR A 1 259 ? 9.133 2.237 -24.773 1.00 80.38 259 THR A N 1
ATOM 2048 C CA . THR A 1 259 ? 8.520 2.991 -25.875 1.00 80.38 259 THR A CA 1
ATOM 2049 C C . THR A 1 259 ? 8.056 2.054 -26.996 1.00 80.38 259 THR A C 1
ATOM 2051 O O . THR A 1 259 ? 8.562 0.943 -27.146 1.00 80.38 259 THR A O 1
ATOM 2054 N N . GLY A 1 260 ? 7.064 2.486 -27.786 1.00 65.25 260 GLY A N 1
ATOM 2055 C CA . GLY A 1 260 ? 6.446 1.667 -28.844 1.00 65.25 260 GLY A CA 1
ATOM 2056 C C . GLY A 1 260 ? 7.413 1.184 -29.931 1.00 65.25 260 GLY A C 1
ATOM 2057 O O . GLY A 1 260 ? 7.112 0.205 -30.609 1.00 65.25 260 GLY A O 1
ATOM 2058 N N . ASP A 1 261 ? 8.580 1.819 -30.037 1.00 67.88 261 ASP A N 1
ATOM 2059 C CA . ASP A 1 261 ? 9.652 1.442 -30.961 1.00 67.88 261 ASP A CA 1
ATOM 2060 C C . ASP A 1 261 ? 10.577 0.352 -30.378 1.00 67.88 261 ASP A C 1
ATOM 2062 O O . ASP A 1 261 ? 11.448 -0.163 -31.069 1.00 67.88 261 ASP A O 1
ATOM 2066 N N . GLY A 1 262 ? 10.387 -0.037 -29.109 1.00 61.09 262 GLY A N 1
ATOM 2067 C CA . GLY A 1 262 ? 11.143 -1.102 -28.441 1.00 61.09 262 GLY A CA 1
ATOM 2068 C C . GLY A 1 262 ? 12.603 -0.757 -28.130 1.00 61.09 262 GLY A C 1
ATOM 2069 O O . GLY A 1 262 ? 13.341 -1.627 -27.675 1.00 61.09 262 GLY A O 1
ATOM 2070 N N . GLU A 1 263 ? 13.023 0.490 -28.360 1.00 66.81 263 GLU A N 1
ATOM 2071 C CA . GLU A 1 263 ? 14.432 0.904 -28.289 1.00 66.81 263 GLU A CA 1
ATOM 2072 C C . GLU A 1 263 ? 14.878 1.408 -26.906 1.00 66.81 263 GLU A C 1
ATOM 2074 O O . GLU A 1 263 ? 16.078 1.557 -26.675 1.00 66.81 263 GLU A O 1
ATOM 2079 N N . GLY A 1 264 ? 13.966 1.634 -25.951 1.00 81.38 264 GLY A N 1
ATOM 2080 C CA . GLY A 1 264 ? 14.374 2.006 -24.595 1.00 81.38 264 GLY A CA 1
ATOM 2081 C C . GLY A 1 264 ? 13.277 2.548 -23.686 1.00 81.38 264 GLY A C 1
ATOM 2082 O O . GLY A 1 264 ? 12.094 2.607 -24.030 1.00 81.38 264 GLY A O 1
ATOM 2083 N N . CYS A 1 265 ? 13.692 2.938 -22.483 1.00 89.00 265 CYS A N 1
ATOM 2084 C CA . CYS A 1 265 ? 12.806 3.553 -21.508 1.00 89.00 265 CYS A CA 1
ATOM 2085 C C . CYS A 1 265 ? 12.429 4.988 -21.903 1.00 89.00 265 CYS A C 1
ATOM 2087 O O . CYS A 1 265 ? 13.242 5.700 -22.490 1.00 89.00 265 CYS A O 1
ATOM 2089 N N . PRO A 1 266 ? 11.202 5.439 -21.585 1.00 86.50 266 PRO A N 1
ATOM 2090 C CA . PRO A 1 266 ? 10.721 6.753 -22.005 1.00 86.50 266 PRO A CA 1
ATOM 2091 C C . PRO A 1 266 ? 11.424 7.916 -21.286 1.00 86.50 266 PRO A C 1
ATOM 2093 O O . PRO A 1 266 ? 11.443 9.032 -21.805 1.00 86.50 266 PRO A O 1
ATOM 2096 N N . GLY A 1 267 ? 11.960 7.698 -20.082 1.00 82.56 267 GLY A N 1
ATOM 2097 C CA . GLY A 1 267 ? 12.690 8.705 -19.319 1.00 82.56 267 GLY A CA 1
ATOM 2098 C C . GLY A 1 267 ? 14.201 8.616 -19.503 1.00 82.56 267 GLY A C 1
ATOM 2099 O O . GLY A 1 267 ? 14.773 7.536 -19.565 1.00 82.56 267 GLY A O 1
ATOM 2100 N N . TYR A 1 268 ? 14.853 9.781 -19.509 1.00 79.94 268 TYR A N 1
ATOM 2101 C CA . TYR A 1 268 ? 16.314 9.895 -19.593 1.00 79.94 268 TYR A CA 1
ATOM 2102 C C . TYR A 1 268 ? 17.048 9.285 -18.383 1.00 79.94 268 TYR A C 1
ATOM 2104 O O . TYR A 1 268 ? 18.169 8.815 -18.522 1.00 79.94 268 TYR A O 1
ATOM 2112 N N . PHE A 1 269 ? 16.410 9.291 -17.207 1.00 85.25 269 PHE A N 1
ATOM 2113 C CA . PHE A 1 269 ? 16.935 8.730 -15.953 1.00 85.25 269 PHE A CA 1
ATOM 2114 C C . PHE A 1 269 ? 16.202 7.441 -15.551 1.00 85.25 269 PHE A C 1
ATOM 2116 O O . PHE A 1 269 ? 16.044 7.151 -14.368 1.00 85.25 269 PHE A O 1
ATOM 2123 N N . ASP A 1 270 ? 15.697 6.697 -16.535 1.00 89.56 270 ASP A N 1
ATOM 2124 C CA . ASP A 1 270 ? 15.088 5.392 -16.302 1.00 89.56 270 ASP A CA 1
ATOM 2125 C C . ASP A 1 270 ? 16.080 4.278 -16.666 1.00 89.56 270 ASP A C 1
ATOM 2127 O O . ASP A 1 270 ? 16.803 4.363 -17.660 1.00 89.56 270 ASP A O 1
ATOM 2131 N N . PHE A 1 271 ? 16.068 3.202 -15.889 1.00 90.31 271 PHE A N 1
ATOM 2132 C CA . PHE A 1 271 ? 16.825 1.983 -16.138 1.00 90.31 271 PHE A CA 1
ATOM 2133 C C . PHE A 1 271 ? 15.924 0.896 -16.733 1.00 90.31 271 PHE A C 1
ATOM 2135 O O . PHE A 1 271 ? 14.829 0.641 -16.226 1.00 90.31 271 PHE A O 1
ATOM 2142 N N . LEU A 1 272 ? 16.396 0.244 -17.801 1.00 91.19 272 LEU A N 1
ATOM 2143 C CA . LEU A 1 272 ? 15.703 -0.867 -18.451 1.00 91.19 272 LEU A CA 1
ATOM 2144 C C . LEU A 1 272 ? 16.078 -2.194 -17.783 1.00 91.19 272 LEU A C 1
ATOM 2146 O O . LEU A 1 272 ? 17.169 -2.722 -17.996 1.00 91.19 272 LEU A O 1
ATOM 2150 N N . CYS A 1 273 ? 15.136 -2.764 -17.037 1.00 91.12 273 CYS A N 1
ATOM 2151 C CA . CYS A 1 273 ? 15.244 -4.117 -16.509 1.00 91.12 273 CYS A CA 1
ATOM 2152 C C . CYS A 1 273 ? 15.271 -5.156 -17.640 1.00 91.12 273 CYS A C 1
ATOM 2154 O O . CYS A 1 273 ? 14.706 -4.959 -18.723 1.00 91.12 273 CYS A O 1
ATOM 2156 N N . ARG A 1 274 ? 15.836 -6.337 -17.365 1.00 90.19 274 ARG A N 1
ATOM 2157 C CA . ARG A 1 274 ? 15.875 -7.452 -18.332 1.00 90.19 274 ARG A CA 1
ATOM 2158 C C . ARG A 1 274 ? 14.475 -7.950 -18.715 1.00 90.19 274 ARG A C 1
ATOM 2160 O O . ARG A 1 274 ? 14.277 -8.418 -19.833 1.00 90.19 274 ARG A O 1
ATOM 2167 N N . ASN A 1 275 ? 13.500 -7.813 -17.824 1.00 89.06 275 ASN A N 1
ATOM 2168 C CA . ASN A 1 275 ? 12.090 -8.114 -18.070 1.00 89.06 275 ASN A CA 1
ATOM 2169 C C . ASN A 1 275 ? 11.311 -7.018 -18.826 1.00 89.06 275 ASN A C 1
ATOM 2171 O O . ASN A 1 275 ? 10.082 -7.084 -18.868 1.00 89.06 275 ASN A O 1
ATOM 2175 N N . LEU A 1 276 ? 12.003 -6.046 -19.433 1.00 89.38 276 LEU A N 1
ATOM 2176 C CA . LEU A 1 276 ? 11.421 -4.951 -20.219 1.00 89.38 276 LEU A CA 1
ATOM 2177 C C . LEU A 1 276 ? 10.550 -3.982 -19.402 1.00 89.38 276 LEU A C 1
ATOM 2179 O O . LEU A 1 276 ? 9.706 -3.277 -19.954 1.00 89.38 276 LEU A O 1
ATOM 2183 N N . LEU A 1 277 ? 10.744 -3.930 -18.085 1.00 91.25 277 LEU A N 1
ATOM 2184 C CA . LEU A 1 277 ? 10.198 -2.866 -17.250 1.00 91.25 277 LEU A CA 1
ATOM 2185 C C . LEU A 1 277 ? 11.217 -1.743 -17.108 1.00 91.25 277 LEU A C 1
ATOM 2187 O O . LEU A 1 277 ? 12.411 -1.988 -16.968 1.00 91.25 277 LEU A O 1
ATOM 2191 N N . CYS A 1 278 ? 10.728 -0.511 -17.094 1.00 93.00 278 CYS A N 1
ATOM 2192 C CA . CYS A 1 278 ? 11.545 0.660 -16.829 1.00 93.00 278 CYS A CA 1
ATOM 2193 C C . CYS A 1 278 ? 11.332 1.119 -15.393 1.00 93.00 278 CYS A C 1
ATOM 2195 O O . CYS A 1 278 ? 10.193 1.381 -14.994 1.00 93.00 278 CYS A O 1
ATOM 2197 N N . ILE A 1 279 ? 12.416 1.216 -14.632 1.00 93.75 279 ILE A N 1
ATOM 2198 C CA . ILE A 1 279 ? 12.422 1.701 -13.248 1.00 93.75 279 ILE A CA 1
ATOM 2199 C C . ILE A 1 279 ? 13.254 2.977 -13.145 1.00 93.75 279 ILE A C 1
ATOM 2201 O O . ILE A 1 279 ? 13.954 3.340 -14.083 1.00 93.75 279 ILE A O 1
ATOM 2205 N N . ASP A 1 280 ? 13.174 3.671 -12.017 1.00 92.12 280 ASP A N 1
ATOM 2206 C CA . ASP A 1 280 ? 14.018 4.841 -11.769 1.00 92.12 280 ASP A CA 1
ATOM 2207 C C . ASP A 1 280 ? 15.486 4.413 -11.587 1.00 92.12 280 ASP A C 1
ATOM 2209 O O . ASP A 1 280 ? 15.760 3.455 -10.862 1.00 92.12 280 ASP A O 1
ATOM 2213 N N . GLN A 1 281 ? 16.427 5.106 -12.235 1.00 89.94 281 GLN A N 1
ATOM 2214 C CA . GLN A 1 281 ? 17.858 4.799 -12.147 1.00 89.94 281 GLN A CA 1
ATOM 2215 C C . GLN A 1 281 ? 18.400 4.903 -10.707 1.00 89.94 281 GLN A C 1
ATOM 2217 O O . GLN A 1 281 ? 19.377 4.232 -10.372 1.00 89.94 281 GLN A O 1
ATOM 2222 N N . GLU A 1 282 ? 17.771 5.691 -9.824 1.00 89.31 282 GLU A N 1
ATOM 2223 C CA . GLU A 1 282 ? 18.182 5.793 -8.413 1.00 89.31 282 GLU A CA 1
ATOM 2224 C C . GLU A 1 282 ? 18.079 4.462 -7.645 1.00 89.31 282 GLU A C 1
ATOM 2226 O O . GLU A 1 282 ? 18.805 4.268 -6.660 1.00 89.31 282 GLU A O 1
ATOM 2231 N N . LEU A 1 283 ? 17.218 3.555 -8.127 1.00 92.19 283 LEU A N 1
ATOM 2232 C CA . LEU A 1 283 ? 16.965 2.224 -7.568 1.00 92.19 283 LEU A CA 1
ATOM 2233 C C . LEU A 1 283 ? 18.016 1.188 -7.966 1.00 92.19 283 LEU A C 1
ATOM 2235 O O . LEU A 1 283 ? 17.961 0.061 -7.498 1.00 92.19 283 LEU A O 1
ATOM 2239 N N . MET A 1 284 ? 18.965 1.543 -8.831 1.00 90.81 284 MET A N 1
ATOM 2240 C CA . MET A 1 284 ? 20.060 0.639 -9.155 1.00 90.81 284 MET A CA 1
ATOM 2241 C C . MET A 1 284 ? 21.021 0.510 -7.971 1.00 90.81 284 MET A C 1
ATOM 2243 O O . MET A 1 284 ? 21.454 1.512 -7.373 1.00 90.81 284 MET A O 1
ATOM 2247 N N . CYS A 1 285 ? 21.443 -0.728 -7.719 1.00 88.88 285 CYS A N 1
ATOM 2248 C CA . CYS A 1 285 ? 22.517 -1.068 -6.793 1.00 88.88 285 CYS A CA 1
ATOM 2249 C C . CYS A 1 285 ? 22.254 -0.562 -5.365 1.00 88.88 285 CYS A C 1
ATOM 2251 O O . CYS A 1 285 ? 23.157 -0.025 -4.708 1.00 88.88 285 CYS A O 1
ATOM 2253 N N . ASP A 1 286 ? 21.006 -0.654 -4.909 1.00 89.31 286 ASP A N 1
ATOM 2254 C CA . ASP A 1 286 ? 20.595 -0.267 -3.558 1.00 89.31 286 ASP A CA 1
ATOM 2255 C C . ASP A 1 286 ? 20.397 -1.479 -2.625 1.00 89.31 286 ASP A C 1
ATOM 2257 O O . ASP A 1 286 ? 20.125 -1.316 -1.430 1.00 89.31 286 ASP A O 1
ATOM 2261 N N . GLY A 1 287 ? 20.627 -2.693 -3.140 1.00 89.12 287 GLY A N 1
ATOM 2262 C CA . GLY A 1 287 ? 20.484 -3.951 -2.413 1.00 89.12 287 GLY A CA 1
ATOM 2263 C C . GLY A 1 287 ? 19.047 -4.475 -2.376 1.00 89.12 287 GLY A C 1
ATOM 2264 O O . GLY A 1 287 ? 18.726 -5.332 -1.535 1.00 89.12 287 GLY A O 1
ATOM 2265 N N . VAL A 1 288 ? 18.165 -3.960 -3.235 1.00 92.50 288 VAL A N 1
ATOM 2266 C CA . VAL A 1 288 ? 16.756 -4.339 -3.318 1.00 92.50 288 VAL A CA 1
ATOM 2267 C C . VAL A 1 288 ? 16.393 -4.655 -4.764 1.00 92.50 288 VAL A C 1
ATOM 2269 O O . VAL A 1 288 ? 16.519 -3.825 -5.643 1.00 92.50 288 VAL A O 1
ATOM 2272 N N . ASP A 1 289 ? 15.850 -5.850 -5.002 1.00 93.62 289 ASP A N 1
ATOM 2273 C CA . ASP A 1 289 ? 15.364 -6.240 -6.330 1.00 93.62 289 ASP A CA 1
ATOM 2274 C C . ASP A 1 289 ? 14.056 -5.501 -6.686 1.00 93.62 289 ASP A C 1
ATOM 2276 O O . ASP A 1 289 ? 12.937 -5.957 -6.399 1.00 93.62 289 ASP A O 1
ATOM 2280 N N . HIS A 1 290 ? 14.192 -4.324 -7.295 1.00 94.62 290 HIS A N 1
ATOM 2281 C CA . HIS A 1 290 ? 13.104 -3.509 -7.819 1.00 94.62 290 HIS A CA 1
ATOM 2282 C C . HIS A 1 290 ? 12.635 -3.989 -9.193 1.00 94.62 290 HIS A C 1
ATOM 2284 O O . HIS A 1 290 ? 11.435 -3.863 -9.497 1.00 94.62 290 HIS A O 1
ATOM 2290 N N . CYS A 1 291 ? 13.520 -4.586 -9.995 1.00 92.94 291 CYS A N 1
ATOM 2291 C CA . CYS A 1 291 ? 13.164 -5.177 -11.284 1.00 92.94 291 CYS A CA 1
ATOM 2292 C C . CYS A 1 291 ? 12.337 -6.467 -11.142 1.00 92.94 291 CYS A C 1
ATOM 2294 O O . CYS A 1 291 ? 11.463 -6.730 -11.971 1.00 92.94 291 CYS A O 1
ATOM 2296 N N . GLY A 1 292 ? 12.532 -7.245 -10.078 1.00 91.88 292 GLY A N 1
ATOM 2297 C CA . GLY A 1 292 ? 11.971 -8.587 -9.869 1.00 91.88 292 GLY A CA 1
ATOM 2298 C C . GLY A 1 292 ? 12.724 -9.716 -10.581 1.00 91.88 292 GLY A C 1
ATOM 2299 O O . GLY A 1 292 ? 12.284 -10.863 -10.535 1.00 91.88 292 GLY A O 1
ATOM 2300 N N . ASP A 1 293 ? 13.787 -9.380 -11.306 1.00 91.44 293 ASP A N 1
ATOM 2301 C CA . ASP A 1 293 ? 14.719 -10.301 -11.965 1.00 91.44 293 ASP A CA 1
ATOM 2302 C C . ASP A 1 293 ? 16.180 -10.008 -11.575 1.00 91.44 293 ASP A C 1
ATOM 2304 O O . ASP A 1 293 ? 17.108 -10.586 -12.153 1.00 91.44 293 ASP A O 1
ATOM 2308 N N . ASN A 1 294 ? 16.368 -9.119 -10.591 1.00 91.50 294 ASN A N 1
ATOM 2309 C CA . ASN A 1 294 ? 17.635 -8.706 -10.009 1.00 91.50 294 ASN A CA 1
ATOM 2310 C C . ASN A 1 294 ? 18.621 -8.087 -11.024 1.00 91.50 294 ASN A C 1
ATOM 2312 O O . ASN A 1 294 ? 19.838 -8.155 -10.828 1.00 91.50 294 ASN A O 1
ATOM 2316 N N . SER A 1 295 ? 18.114 -7.540 -12.139 1.00 91.38 295 SER A N 1
ATOM 2317 C CA . SER A 1 295 ? 18.934 -6.886 -13.174 1.00 91.38 295 SER A CA 1
ATOM 2318 C C . SER A 1 295 ? 19.351 -5.451 -12.833 1.00 91.38 295 SER A C 1
ATOM 2320 O O . SER A 1 295 ? 20.339 -4.964 -13.368 1.00 91.38 295 SER A O 1
ATOM 2322 N N . ASP A 1 296 ? 18.658 -4.803 -11.906 1.00 91.06 296 ASP A N 1
ATOM 2323 C CA . ASP A 1 296 ? 19.030 -3.534 -11.269 1.00 91.06 296 ASP A CA 1
ATOM 2324 C C . ASP A 1 296 ? 20.195 -3.662 -10.280 1.00 91.06 296 ASP A C 1
ATOM 2326 O O . ASP A 1 296 ? 20.933 -2.706 -10.050 1.00 91.06 296 ASP A O 1
ATOM 2330 N N . GLU A 1 297 ? 20.400 -4.863 -9.744 1.00 91.38 297 GLU A N 1
ATOM 2331 C CA . GLU A 1 297 ? 21.489 -5.185 -8.817 1.00 91.38 297 GLU A CA 1
ATOM 2332 C C . GLU A 1 297 ? 22.677 -5.881 -9.514 1.00 91.38 297 GLU A C 1
ATOM 2334 O O . GLU A 1 297 ? 23.711 -6.152 -8.896 1.00 91.38 297 GLU A O 1
ATOM 2339 N N . HIS A 1 298 ? 22.548 -6.218 -10.804 1.00 81.44 298 HIS A N 1
ATOM 2340 C CA . HIS A 1 298 ? 23.557 -6.975 -11.547 1.00 81.44 298 HIS A CA 1
ATOM 2341 C C . HIS A 1 298 ? 23.519 -6.643 -13.050 1.00 81.44 298 HIS A C 1
ATOM 2343 O O . HIS A 1 298 ? 22.484 -6.864 -13.681 1.00 81.44 298 HIS A O 1
ATOM 2349 N N . PRO A 1 299 ? 24.637 -6.242 -13.694 1.00 65.88 299 PRO A N 1
ATOM 2350 C CA . PRO A 1 299 ? 26.026 -6.586 -13.367 1.00 65.88 299 PRO A CA 1
ATOM 2351 C C . PRO A 1 299 ? 26.828 -5.537 -12.579 1.00 65.88 299 PRO A C 1
ATOM 2353 O O . PRO A 1 299 ? 26.700 -4.332 -12.763 1.00 65.88 299 PRO A O 1
ATOM 2356 N N . SER A 1 300 ? 27.767 -6.034 -11.766 1.00 59.72 300 SER A N 1
ATOM 2357 C CA . SER A 1 300 ? 28.608 -5.262 -10.839 1.00 59.72 300 SER A CA 1
ATOM 2358 C C . SER A 1 300 ? 29.429 -4.129 -11.462 1.00 59.72 300 SER A C 1
ATOM 2360 O O . SER A 1 300 ? 29.857 -3.243 -10.730 1.00 59.72 300 SER A O 1
ATOM 2362 N N . VAL A 1 301 ? 29.682 -4.139 -12.777 1.00 58.06 301 VAL A N 1
ATOM 2363 C CA . VAL A 1 301 ? 30.455 -3.078 -13.448 1.00 58.06 301 VAL A CA 1
ATOM 2364 C C . VAL A 1 301 ? 29.706 -1.749 -13.377 1.00 58.06 301 VAL A C 1
ATOM 2366 O O . VAL A 1 301 ? 30.322 -0.749 -13.028 1.00 58.06 301 VAL A O 1
ATOM 2369 N N . ASP A 1 302 ? 28.389 -1.753 -13.595 1.00 61.56 302 ASP A N 1
ATOM 2370 C CA . ASP A 1 302 ? 27.547 -0.548 -13.542 1.00 61.56 302 ASP A CA 1
ATOM 2371 C C . ASP A 1 302 ? 27.328 -0.073 -12.090 1.00 61.56 302 ASP A C 1
ATOM 2373 O O . ASP A 1 302 ? 27.376 1.122 -11.778 1.00 61.56 302 ASP A O 1
ATOM 2377 N N . CYS A 1 303 ? 27.236 -1.026 -11.154 1.00 66.00 303 CYS A N 1
ATOM 2378 C CA . CYS A 1 303 ? 27.193 -0.747 -9.716 1.00 66.00 303 CYS A CA 1
ATOM 2379 C C . CYS A 1 303 ? 28.523 -0.231 -9.145 1.00 66.00 303 CYS A C 1
ATOM 2381 O O . CYS A 1 303 ? 28.528 0.568 -8.206 1.00 66.00 303 CYS A O 1
ATOM 2383 N N . SER A 1 304 ? 29.662 -0.631 -9.721 1.00 60.84 304 SER A N 1
ATOM 2384 C CA . SER A 1 304 ? 30.989 -0.197 -9.275 1.00 60.84 304 SER A CA 1
ATOM 2385 C C . SER A 1 304 ? 31.283 1.262 -9.633 1.00 60.84 304 SER A C 1
ATOM 2387 O O . SER A 1 304 ? 32.058 1.901 -8.921 1.00 60.84 304 SER A O 1
ATOM 2389 N N . VAL A 1 305 ? 30.687 1.799 -10.707 1.00 57.16 305 VAL A N 1
ATOM 2390 C CA . VAL A 1 305 ? 30.834 3.218 -11.091 1.00 57.16 305 VAL A CA 1
ATOM 2391 C C . VAL A 1 305 ? 29.797 4.094 -10.387 1.00 57.16 305 VAL A C 1
ATOM 2393 O O . VAL A 1 305 ? 30.129 5.185 -9.927 1.00 57.16 305 VAL A O 1
ATOM 2396 N N . SER A 1 306 ? 28.566 3.602 -10.218 1.00 53.09 306 SER A N 1
ATOM 2397 C CA . SER A 1 306 ? 27.473 4.307 -9.525 1.00 53.09 306 SER A CA 1
ATOM 2398 C C . SER A 1 306 ? 27.741 4.532 -8.026 1.00 53.09 306 SER A C 1
ATOM 2400 O O . SER A 1 306 ? 27.334 5.552 -7.463 1.00 53.09 306 SER A O 1
ATOM 2402 N N . GLY A 1 307 ? 28.510 3.643 -7.385 1.00 48.59 307 GLY A N 1
ATOM 2403 C CA . GLY A 1 307 ? 28.980 3.819 -6.005 1.00 48.59 307 GLY A CA 1
ATOM 2404 C C . GLY A 1 307 ? 29.906 5.027 -5.801 1.00 48.59 307 GLY A C 1
ATOM 2405 O O . GLY A 1 307 ? 29.930 5.602 -4.713 1.00 48.59 307 GLY A O 1
ATOM 2406 N N . LEU A 1 308 ? 30.620 5.477 -6.841 1.00 49.00 308 LEU A N 1
ATOM 2407 C CA . LEU A 1 308 ? 31.492 6.656 -6.754 1.00 49.00 308 LEU A CA 1
ATOM 2408 C C . LEU A 1 308 ? 30.679 7.962 -6.724 1.00 49.00 308 LEU A C 1
ATOM 2410 O O . LEU A 1 308 ? 31.014 8.876 -5.978 1.00 49.00 308 LEU A O 1
ATOM 2414 N N . TRP A 1 309 ? 29.552 8.040 -7.438 1.00 48.31 309 TRP A N 1
ATOM 2415 C CA . TRP A 1 309 ? 28.716 9.249 -7.475 1.00 48.31 309 TRP A CA 1
ATOM 2416 C C . TRP A 1 309 ? 27.838 9.423 -6.225 1.00 48.31 309 TRP A C 1
ATOM 2418 O O . TRP A 1 309 ? 27.652 10.557 -5.779 1.00 48.31 309 TRP A O 1
ATOM 2428 N N . LYS A 1 310 ? 27.375 8.327 -5.592 1.00 50.97 310 LYS A N 1
ATOM 2429 C CA . LYS A 1 310 ? 26.629 8.382 -4.310 1.00 50.97 310 LYS A CA 1
ATOM 2430 C C . LYS A 1 310 ? 27.501 8.877 -3.135 1.00 50.97 310 LYS A C 1
ATOM 2432 O O . LYS A 1 310 ? 26.967 9.442 -2.181 1.00 50.97 310 LYS A O 1
ATOM 2437 N N . HIS A 1 311 ? 28.831 8.747 -3.214 1.00 49.88 311 HIS A N 1
ATOM 2438 C CA . HIS A 1 311 ? 29.767 9.269 -2.204 1.00 49.88 311 HIS A CA 1
ATOM 2439 C C . HIS A 1 311 ? 30.326 10.675 -2.502 1.00 49.88 311 HIS A C 1
ATOM 2441 O O . HIS A 1 311 ? 30.796 11.335 -1.573 1.00 49.88 311 HIS A O 1
ATOM 2447 N N . SER A 1 312 ? 30.271 11.165 -3.747 1.00 45.22 312 SER A N 1
ATOM 2448 C CA . SER A 1 312 ? 31.031 12.361 -4.158 1.00 45.22 312 SER A CA 1
ATOM 2449 C C . SER A 1 312 ? 30.261 13.686 -4.234 1.00 45.22 312 SER A C 1
ATOM 2451 O O . SER A 1 312 ? 30.899 14.720 -4.416 1.00 45.22 312 SER A O 1
ATOM 2453 N N . PHE A 1 313 ? 28.939 13.725 -4.025 1.00 45.62 313 PHE A N 1
ATOM 2454 C CA . PHE A 1 313 ? 28.177 14.988 -4.053 1.00 45.62 313 PHE A CA 1
ATOM 2455 C C . PHE A 1 313 ? 27.271 15.192 -2.827 1.00 45.62 313 PHE A C 1
ATOM 2457 O O . PHE A 1 313 ? 26.057 15.327 -2.925 1.00 45.62 313 PHE A O 1
ATOM 2464 N N . LYS A 1 314 ? 27.892 15.303 -1.646 1.00 40.94 314 LYS A N 1
ATOM 2465 C CA . LYS A 1 314 ? 27.354 16.064 -0.502 1.00 40.94 314 LYS A CA 1
ATOM 2466 C C . LYS A 1 314 ? 28.110 17.391 -0.378 1.00 40.94 314 LYS A C 1
ATOM 2468 O O . LYS A 1 314 ? 28.844 17.605 0.579 1.00 40.94 314 LYS A O 1
ATOM 2473 N N . TRP A 1 315 ? 27.938 18.293 -1.340 1.00 35.75 315 TRP A N 1
ATOM 2474 C CA . TRP A 1 315 ? 28.258 19.704 -1.112 1.00 35.75 315 TRP A CA 1
ATOM 2475 C C . TRP A 1 315 ? 26.950 20.457 -0.913 1.00 35.75 315 TRP A C 1
ATOM 2477 O O . TRP A 1 315 ? 26.214 20.730 -1.856 1.00 35.75 315 TRP A O 1
ATOM 2487 N N . SER A 1 316 ? 26.653 20.778 0.344 1.00 39.56 316 SER A N 1
ATOM 2488 C CA . SER A 1 316 ? 25.750 21.874 0.670 1.00 39.56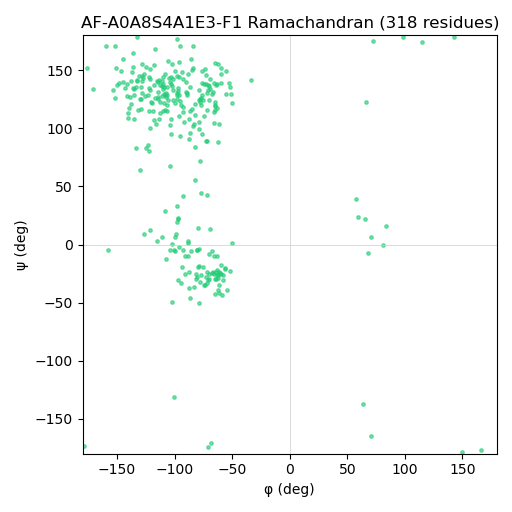 316 SER A CA 1
ATOM 2489 C C . SER A 1 316 ? 26.405 23.170 0.193 1.00 39.56 316 SER A C 1
ATOM 2491 O O . SER A 1 316 ? 27.462 23.532 0.710 1.00 39.56 316 SER A O 1
ATOM 2493 N N . MET A 1 317 ? 25.803 23.863 -0.775 1.00 30.19 317 MET A N 1
ATOM 2494 C CA . MET A 1 317 ? 26.173 25.252 -1.049 1.00 30.19 317 MET A CA 1
ATOM 2495 C C . MET A 1 317 ? 25.806 26.099 0.178 1.00 30.19 317 MET A C 1
ATOM 2497 O O . MET A 1 317 ? 24.633 26.111 0.563 1.00 30.19 317 MET A O 1
ATOM 2501 N N . PRO A 1 318 ? 26.753 26.818 0.802 1.00 35.22 318 PRO A N 1
ATOM 2502 C CA . PRO A 1 318 ? 26.390 27.961 1.614 1.00 35.22 318 PRO A CA 1
ATOM 2503 C C . PRO A 1 318 ? 25.913 29.058 0.659 1.00 35.22 318 PRO A C 1
ATOM 2505 O O . PRO A 1 318 ? 26.614 29.420 -0.285 1.00 35.22 318 PRO A O 1
ATOM 2508 N N . TYR A 1 319 ? 24.696 29.541 0.885 1.00 40.34 319 TYR A N 1
ATOM 2509 C CA . TYR A 1 319 ? 24.175 30.746 0.251 1.00 40.34 319 TYR A CA 1
ATOM 2510 C C . TYR A 1 319 ? 25.183 31.899 0.424 1.00 40.34 319 TYR A C 1
ATOM 2512 O O . TYR A 1 319 ? 25.649 32.134 1.542 1.00 40.34 319 TYR A O 1
ATOM 2520 N N . MET A 1 320 ? 25.518 32.581 -0.676 1.00 33.72 320 MET A N 1
ATOM 2521 C CA . MET A 1 320 ? 26.028 33.959 -0.652 1.00 33.72 320 MET A CA 1
ATOM 2522 C C . MET A 1 320 ? 24.861 34.928 -0.499 1.00 33.72 320 MET A C 1
ATOM 2524 O O . MET A 1 320 ? 23.798 34.649 -1.101 1.00 33.72 320 MET A O 1
#

Nearest PDB structures (foldseek):
  1spp-assembly1_B  TM=7.945E-01  e=1.372E-03  Sus scrofa
  1sfp-assembly1_A-2  TM=7.245E-01  e=1.108E-03  Bos taurus
  7wr7-assembly1_A  TM=4.579E-01  e=5.849E-04  Homo sapiens
  4gwm-assembly1_B  TM=2.748E-01  e=1.355E-02  Homo sapiens
  7sqc-assembly1_1A  TM=2.078E-01  e=4.149E-02  Chlamydomonas reinhardtii

Secondary structure (DSSP, 8-state):
----EE-----SS-SS-----------B-S---EEEEE--TTS-TT-EEEEEEEPP---TT---EEEEEESSSTTS-EEEE-TT---EEE-SSS-EEEEEE--S---TT-PBP--EEEEEEES-S--TTPPB-TT-EEEESSSEEEEEEE--SSSS-EEEEEEEEEE---TT---SEEEEEEEEEE--HHHHHTTTT-EEEEEESSSTTSPEEEEE-TTTGGG--SEEEESS-EEEEEEEEE-TT-EEEEEEEEEEEPPTTSSS-SSTTEEE-TTSEEEEGGGTTSSS-SSSSS-SS--HHHHHHHHHHHHH----PPP-

Sequence (320 aa):
NFTISVQILFSSCSSRIHFSPYKCSSRFRITKSIYSYIGNPNIVDTTHPRVAVTPWVAAGQVSLKLHVYDGFSDNSPHTTLERYTRPVIVSHSSTLVLVLSTGTRSAECCYHAGFKARFYLVSEQEWTERPDSSCSESHPMQGGGIISFTGATSTEPRFYDCVWLIKRYNTHNTADAVVLRLREVLLGDGWLQFGRKNSLEIRKGVSSEAPLLARYTARNLTDISLAYTSQEGLYLRLRGGYYSTDKLSFTYTAVKNVTGDGEGCPGYFDFLCRNLLCIDQELMCDGVDHCGDNSDEHPSVDCSVSGLWKHSFKWSMPYM

Radius of gyration: 22.75 Å; Cα contacts (8 Å, |Δi|>4): 689; chains: 1; bounding box: 64×55×61 Å

Foldseek 3Di:
DDWQWPPVDDDPDDPDRDRDDDDDPAFDWAADKDKDKDADPPDDFQKKKKKWKDAWFAADDWFKWKWKFQDDDPPGDIDIDGHQDTDTDIHPTRMIMIIIHGDHDTDVPDGTTDIIMIMDIDRDSDDPQRADAVLADEAELAFKDKRKDFFDPDQFWHWHKYKYWYAHRDPPDPFQKKKKFWDDWDAPDFQQVFQVFWKKWKAQAGDPPGHTPDIDTSPCVVVDDGMDMHRHIMMIITTTIGDRRGMTMMMMFRWDAAPPVNPGDPDPQWDQDPVRITGGLVQACPPDCRVVVCRSNDDCVVVVVVVVVVPPDPDDDDDD

InterPro domains:
  IPR002172 Low-density lipoprotein (LDL) receptor class A repeat [PF00057] (270-303)
  IPR002172 Low-density lipoprotein (LDL) receptor class A repeat [PS50068] (264-304)
  IPR002172 Low-density lipoprotein (LDL) receptor class A repeat [SM00192] (264-305)
  IPR002172 Low-density lipoprotein (LDL) receptor class A repeat [cd00112] (265-297)
  IPR023415 Low-density lipoprotein (LDL) receptor class A, conserved site [PS01209] (278-303)
  IPR036055 LDL receptor-like superfamily [G3DSA:4.10.400.10] (271-305)
  IPR036055 LDL receptor-like superfamily [SSF57424] (269-299)
  IPR042333 LRAD2/Mig-13-like [PTHR24652] (133-305)

pLDDT: mean 71.95, std 21.43, range [22.16, 96.94]

Solvent-accessible surface area (backbone atoms only — not comparable to full-atom values): 18439 Å² total; per-residue (Å²): 136,73,78,58,71,56,72,84,69,76,64,102,65,74,100,65,94,73,92,74,98,69,93,69,96,64,64,49,81,47,71,57,74,44,81,46,80,49,62,57,99,85,59,66,92,61,35,27,43,31,39,44,44,46,72,43,49,75,51,76,98,57,71,52,34,40,36,41,23,40,27,93,50,94,83,30,64,63,51,78,41,52,82,69,60,42,62,68,46,73,37,90,34,51,29,40,30,40,35,40,37,42,49,83,74,62,60,93,88,52,65,28,47,68,66,44,46,41,46,42,81,34,72,62,85,79,60,93,77,55,50,45,32,84,79,33,47,77,46,65,41,57,48,64,52,75,52,75,45,70,35,28,94,45,97,57,68,38,33,34,46,28,40,44,35,32,31,80,87,52,92,84,61,79,50,55,29,34,41,40,32,64,72,45,81,39,74,53,67,34,39,54,78,35,23,92,66,22,34,42,38,36,21,53,14,72,42,99,81,35,55,76,74,46,75,34,34,59,87,48,55,90,74,62,72,56,65,50,75,23,68,67,18,31,24,37,36,43,33,29,37,25,27,53,80,23,34,40,30,32,39,38,22,19,27,30,63,50,38,96,83,71,82,44,44,81,48,94,64,38,36,72,26,86,87,57,40,17,32,44,45,84,55,41,57,70,88,54,65,67,62,77,75,43,41,45,62,42,64,62,71,64,43,62,57,54,56,54,58,78,71,70,70,85,73,80,78,76,84,129